Protein AF-G4ZQK9-F1 (afdb_monomer_lite)

Sequence (316 aa):
MPSWARSEHLVLIAACENALYAHPHESLVHPSPAMKTAIHDNFVKLAHSTRRTQLATASKWKRLVAQFRSNVKLDREVSAALGRVLRGCEPRWTRRELDLLTRAIEDLGFPALQSPKCASKLHPSFVRLGGSARSCDAVEAATRAVLTARQFVANGYGSWTTWFELTEACRREASRRCAEPEVLLSLSQTAFRTLDKVRARKLGVLAEAASTQASEDEEADADACSTLATDNTEDESEEGEEDTSDDDEPVLVKVSKVLCEQVNTQANTSSGAKVAEDHLKLLVKAGADAEERMRLVVTQSEERERLFARFLQDKG

Foldseek 3Di:
DDDDDPVLLLQLLVQLVQLCVVVVQAALQDGDPSSLVSSVVSSCVSVVDPPDDSVNSNVVSNVLVVCLVVVPDDDPVSNVSNVVSNVSRPPQQAQVLLLLLLVLCLVCFDVLLPDPCNLVSSVVSSVVSVHDPDDSVVSNVLVVLLVQLVVLCCVPQVAVVSLVPDDPVVLQVSLVPGPRSSSNNSHDPNSRVSNVVSVVVVVVVVVVVVVVVVVVVVPPDDPDDDDDDDDDDDDDDDDDDDDDPDPDDPPVVVVVVVVVVVLVVQCPDPVSVVVSVVVVVVVVVVVVVVVVVVVVVVVVVVVVVVVVVVVVVVVD

Organism: Phytophthora sojae (strain P6497) (NCBI:txid1094619)

pLDDT: mean 78.58, std 15.07, range [38.75, 97.12]

Structure (mmCIF, N/CA/C/O backbone):
data_AF-G4ZQK9-F1
#
_entry.id   AF-G4ZQK9-F1
#
loop_
_atom_site.group_PDB
_atom_site.id
_atom_site.type_symbol
_atom_site.label_atom_id
_atom_site.label_alt_id
_atom_site.label_comp_id
_atom_site.label_asym_id
_atom_site.label_entity_id
_atom_site.label_seq_id
_atom_site.pdbx_PDB_ins_code
_atom_site.Cartn_x
_atom_site.Cartn_y
_atom_site.Cartn_z
_atom_site.occupancy
_atom_site.B_iso_or_equiv
_atom_site.auth_seq_id
_atom_site.auth_comp_id
_atom_site.auth_asym_id
_atom_site.auth_atom_id
_atom_site.pdbx_PDB_model_num
ATOM 1 N N . MET A 1 1 ? 32.266 -5.323 -12.805 1.00 47.81 1 MET A N 1
ATOM 2 C CA . MET A 1 1 ? 31.087 -5.198 -13.696 1.00 47.81 1 MET A CA 1
ATOM 3 C C . MET A 1 1 ? 30.832 -3.725 -13.954 1.00 47.81 1 MET A C 1
ATOM 5 O O . MET A 1 1 ? 30.854 -2.985 -12.977 1.00 47.81 1 MET A O 1
ATOM 9 N N . PRO A 1 2 ? 30.627 -3.297 -15.210 1.00 57.53 2 PRO A N 1
ATOM 10 C CA . PRO A 1 2 ? 30.442 -1.884 -15.529 1.00 57.53 2 PRO A CA 1
ATOM 11 C C . PRO A 1 2 ? 29.243 -1.315 -14.762 1.00 57.53 2 PRO A C 1
ATOM 13 O O . PRO A 1 2 ? 28.166 -1.923 -14.723 1.00 57.53 2 PRO A O 1
ATOM 16 N N . SER A 1 3 ? 29.457 -0.177 -14.103 1.00 79.00 3 SER A N 1
ATOM 17 C CA . SER A 1 3 ? 28.402 0.595 -13.457 1.00 79.00 3 SER A CA 1
ATOM 18 C C . SER A 1 3 ? 27.438 1.081 -14.536 1.00 79.00 3 SER A C 1
ATOM 20 O O . SER A 1 3 ? 27.839 1.697 -15.516 1.00 79.00 3 SER A O 1
ATOM 22 N N . TRP A 1 4 ? 26.157 0.749 -14.391 1.00 86.69 4 TRP A N 1
ATOM 23 C CA . TRP A 1 4 ? 25.128 1.283 -15.282 1.00 86.69 4 TRP A CA 1
ATOM 24 C C . TRP A 1 4 ? 25.000 2.785 -15.059 1.00 86.69 4 TRP A C 1
ATOM 26 O O . TRP A 1 4 ? 24.912 3.206 -13.899 1.00 86.69 4 TRP A O 1
ATOM 36 N N . ALA A 1 5 ? 24.926 3.555 -16.138 1.00 92.44 5 ALA A N 1
ATOM 37 C CA . ALA A 1 5 ? 24.741 4.998 -16.066 1.00 92.44 5 ALA A CA 1
ATOM 38 C C . ALA A 1 5 ? 23.367 5.358 -15.473 1.00 92.44 5 ALA A C 1
ATOM 40 O O . ALA A 1 5 ? 22.420 4.568 -15.519 1.00 92.44 5 ALA A O 1
ATOM 41 N N . ARG A 1 6 ? 23.244 6.582 -14.944 1.00 93.00 6 ARG A N 1
ATOM 42 C CA . ARG A 1 6 ? 21.976 7.135 -14.436 1.00 93.00 6 ARG A CA 1
ATOM 43 C C . ARG A 1 6 ? 20.862 7.055 -15.485 1.00 93.00 6 ARG A C 1
ATOM 45 O O . ARG A 1 6 ? 19.758 6.620 -15.173 1.00 93.00 6 ARG A O 1
ATOM 52 N N . SER A 1 7 ? 21.175 7.410 -16.731 1.00 94.25 7 SER A N 1
ATOM 53 C CA . SER A 1 7 ? 20.249 7.330 -17.866 1.00 94.25 7 SER A CA 1
ATOM 54 C C . SER A 1 7 ? 19.743 5.907 -18.101 1.00 94.25 7 SER A C 1
ATOM 56 O O . SER A 1 7 ? 18.546 5.713 -18.274 1.00 94.25 7 SER A O 1
ATOM 58 N N . GLU A 1 8 ? 20.610 4.894 -18.017 1.00 94.25 8 GLU A N 1
ATOM 59 C CA . GLU A 1 8 ? 20.189 3.496 -18.163 1.00 94.25 8 GLU A CA 1
ATOM 60 C C . GLU A 1 8 ? 19.255 3.049 -17.024 1.00 94.25 8 GLU A C 1
ATOM 62 O O . GLU A 1 8 ? 18.373 2.223 -17.251 1.00 94.25 8 GLU A O 1
ATOM 67 N N . HIS A 1 9 ? 19.412 3.578 -15.799 1.00 94.50 9 HIS A N 1
ATOM 68 C CA . HIS A 1 9 ? 18.482 3.272 -14.699 1.00 94.50 9 HIS A CA 1
ATOM 69 C C . HIS A 1 9 ? 17.109 3.879 -14.973 1.00 94.50 9 HIS A C 1
ATOM 71 O O . HIS A 1 9 ? 16.111 3.183 -14.823 1.00 94.50 9 HIS A O 1
ATOM 77 N N . LEU A 1 10 ? 17.056 5.141 -15.405 1.00 95.62 10 LEU A N 1
ATOM 78 C CA . LEU A 1 10 ? 15.798 5.817 -15.734 1.00 95.62 10 LEU A CA 1
ATOM 79 C C . LEU A 1 10 ? 15.078 5.137 -16.906 1.00 95.62 10 LEU A C 1
ATOM 81 O O . LEU A 1 10 ? 13.872 4.922 -16.832 1.00 95.62 10 LEU A O 1
ATOM 85 N N . VAL A 1 11 ? 15.812 4.715 -17.939 1.00 96.69 11 VAL A N 1
ATOM 86 C CA . VAL A 1 11 ? 15.245 3.958 -19.067 1.00 96.69 11 VAL A CA 1
ATOM 87 C C . VAL A 1 11 ? 14.694 2.603 -18.616 1.00 96.69 11 VAL A C 1
ATOM 89 O O . VAL A 1 11 ? 13.622 2.201 -19.060 1.00 96.69 11 VAL A O 1
ATOM 92 N N . LEU A 1 12 ? 15.381 1.904 -17.707 1.00 96.38 12 LEU A N 1
ATOM 93 C CA . LEU A 1 12 ? 14.869 0.656 -17.135 1.00 96.38 12 LEU A CA 1
ATOM 94 C C . LEU A 1 12 ? 13.597 0.876 -16.308 1.00 96.38 12 LEU A C 1
ATOM 96 O O . LEU A 1 12 ? 12.673 0.076 -16.399 1.00 96.38 12 LEU A O 1
ATOM 100 N N . ILE A 1 13 ? 13.526 1.962 -15.539 1.00 95.62 13 ILE A N 1
ATOM 101 C CA . ILE A 1 13 ? 12.327 2.324 -14.775 1.00 95.62 13 ILE A CA 1
ATOM 102 C C . ILE A 1 13 ? 11.154 2.617 -15.726 1.00 95.62 13 ILE A C 1
ATOM 104 O O . ILE A 1 13 ? 10.076 2.063 -15.530 1.00 95.62 13 ILE A O 1
ATOM 108 N N . ALA A 1 14 ? 11.374 3.383 -16.799 1.00 95.62 14 ALA A N 1
ATOM 109 C CA . ALA A 1 14 ? 10.354 3.648 -17.818 1.00 95.62 14 ALA A CA 1
ATOM 110 C C . ALA A 1 14 ? 9.909 2.370 -18.558 1.00 95.62 14 ALA A C 1
ATOM 112 O O . ALA A 1 14 ? 8.730 2.179 -18.851 1.00 95.62 14 ALA A O 1
ATOM 113 N N . ALA A 1 15 ? 10.837 1.446 -18.825 1.00 96.19 15 ALA A N 1
ATOM 114 C CA . ALA A 1 15 ? 10.504 0.149 -19.410 1.00 96.19 15 ALA A CA 1
ATOM 115 C C . ALA A 1 15 ? 9.597 -0.685 -18.492 1.00 96.19 15 ALA A C 1
ATOM 117 O O . ALA A 1 15 ? 8.673 -1.344 -18.970 1.00 96.19 15 ALA A O 1
ATOM 118 N N . CYS A 1 16 ? 9.834 -0.629 -17.179 1.00 94.62 16 CYS A N 1
ATOM 119 C CA . CYS A 1 16 ? 8.964 -1.240 -16.183 1.00 94.62 16 CYS A CA 1
ATOM 120 C C . CYS A 1 16 ? 7.567 -0.597 -16.149 1.00 94.62 16 CYS A C 1
ATOM 122 O O . CYS A 1 16 ? 6.584 -1.330 -16.086 1.00 94.62 16 CYS A O 1
ATOM 124 N N . GLU A 1 17 ? 7.462 0.735 -16.234 1.00 93.25 17 GLU A N 1
ATOM 125 C CA . GLU A 1 17 ? 6.170 1.446 -16.326 1.00 93.25 17 GLU A CA 1
ATOM 126 C C . GLU A 1 17 ? 5.359 0.990 -17.546 1.00 93.25 17 GLU A C 1
ATOM 128 O O . GLU A 1 17 ? 4.193 0.618 -17.416 1.00 93.25 17 GLU A O 1
ATOM 133 N N . ASN A 1 18 ? 5.990 0.933 -18.721 1.00 94.38 18 ASN A N 1
ATOM 134 C CA . ASN A 1 18 ? 5.331 0.481 -19.948 1.00 94.38 18 ASN A CA 1
ATOM 135 C C . ASN A 1 18 ? 4.887 -0.986 -19.863 1.00 94.38 18 ASN A C 1
ATOM 137 O O . ASN A 1 18 ? 3.808 -1.339 -20.340 1.00 94.38 18 ASN A O 1
ATOM 141 N N . ALA A 1 19 ? 5.699 -1.846 -19.242 1.00 94.06 19 ALA A N 1
ATOM 142 C CA . ALA A 1 19 ? 5.352 -3.249 -19.054 1.00 94.06 19 ALA A CA 1
ATOM 143 C C . ALA A 1 19 ? 4.145 -3.421 -18.114 1.00 94.06 19 ALA A C 1
ATOM 145 O O . ALA A 1 19 ? 3.270 -4.231 -18.398 1.00 94.06 19 ALA A O 1
ATOM 146 N N . LEU A 1 20 ? 4.042 -2.624 -17.044 1.00 89.00 20 LEU A N 1
ATOM 147 C CA . LEU A 1 20 ? 2.870 -2.628 -16.156 1.00 89.00 20 LEU A CA 1
ATOM 148 C C . LEU A 1 20 ? 1.604 -2.163 -16.849 1.00 89.00 20 LEU A C 1
ATOM 150 O O . LEU A 1 20 ? 0.537 -2.693 -16.568 1.00 89.00 20 LEU A O 1
ATOM 154 N N . TYR A 1 21 ? 1.707 -1.187 -17.749 1.00 88.12 21 TYR A N 1
ATOM 155 C CA . TYR A 1 21 ? 0.547 -0.738 -18.508 1.00 88.12 21 TYR A CA 1
ATOM 156 C C . TYR A 1 21 ? -0.049 -1.882 -19.345 1.00 88.12 21 TYR A C 1
ATOM 158 O O . TYR A 1 21 ? -1.265 -2.030 -19.417 1.00 88.12 21 TYR A O 1
ATOM 166 N N . ALA A 1 22 ? 0.807 -2.734 -19.919 1.00 88.38 22 ALA A N 1
ATOM 167 C CA . ALA A 1 22 ? 0.384 -3.937 -20.637 1.00 88.38 22 ALA A CA 1
ATOM 168 C C . ALA A 1 22 ? -0.033 -5.096 -19.706 1.00 88.38 22 ALA A C 1
ATOM 170 O O . ALA A 1 22 ? -0.859 -5.925 -20.085 1.00 88.38 22 ALA A O 1
ATOM 171 N N . HIS A 1 23 ? 0.521 -5.154 -18.491 1.00 84.62 23 HIS A N 1
ATOM 172 C CA . HIS A 1 23 ? 0.318 -6.232 -17.521 1.00 84.62 23 HIS A CA 1
ATOM 173 C C . HIS A 1 23 ? -0.039 -5.683 -16.123 1.00 84.62 23 HIS A C 1
ATOM 175 O O . HIS A 1 23 ? 0.735 -5.841 -15.174 1.00 84.62 23 HIS A O 1
ATOM 181 N N . PRO A 1 24 ? -1.220 -5.060 -15.948 1.00 80.94 24 PRO A N 1
ATOM 182 C CA . PRO A 1 24 ? -1.549 -4.280 -14.746 1.00 80.94 24 PRO A CA 1
ATOM 183 C C . PRO A 1 24 ? -1.690 -5.107 -13.461 1.00 80.94 24 PRO A C 1
ATOM 185 O O . PRO A 1 24 ? -1.695 -4.554 -12.364 1.00 80.94 24 PRO A O 1
ATOM 188 N N . HIS A 1 25 ? -1.819 -6.430 -13.573 1.00 77.56 25 HIS A N 1
ATOM 189 C CA . HIS A 1 25 ? -1.964 -7.339 -12.431 1.00 77.56 25 HIS A CA 1
ATOM 190 C C . HIS A 1 25 ? -0.654 -8.024 -12.027 1.00 77.56 25 HIS A C 1
ATOM 192 O O . HIS A 1 25 ? -0.638 -8.813 -11.082 1.00 77.56 25 HIS A O 1
ATOM 198 N N . GLU A 1 26 ? 0.441 -7.759 -12.739 1.00 82.25 26 GLU A N 1
ATOM 199 C CA . GLU A 1 26 ? 1.724 -8.398 -12.481 1.00 82.25 26 GLU A CA 1
ATOM 200 C C . GLU A 1 26 ? 2.579 -7.642 -11.460 1.00 82.25 26 GLU A C 1
ATOM 202 O O . GLU A 1 26 ? 2.576 -6.417 -11.371 1.00 82.25 26 GLU A O 1
ATOM 207 N N . SER A 1 27 ? 3.365 -8.394 -10.685 1.00 80.69 27 SER A N 1
ATOM 208 C CA . SER A 1 27 ? 4.286 -7.830 -9.698 1.00 80.69 27 SER A CA 1
ATOM 209 C C . SER A 1 27 ? 5.649 -7.555 -10.322 1.00 80.69 27 SER A C 1
ATOM 211 O O . SER A 1 27 ? 6.301 -8.470 -10.817 1.00 80.69 27 SER A O 1
ATOM 213 N N . LEU A 1 28 ? 6.174 -6.335 -10.187 1.00 84.31 28 LEU A N 1
ATOM 214 C CA . LEU A 1 28 ? 7.579 -6.074 -10.529 1.00 84.31 28 LEU A CA 1
ATOM 215 C C . LEU A 1 28 ? 8.585 -6.671 -9.541 1.00 84.31 28 LEU A C 1
ATOM 217 O O . LEU A 1 28 ? 9.768 -6.786 -9.864 1.00 84.31 28 LEU A O 1
ATOM 221 N N . VAL A 1 29 ? 8.157 -7.024 -8.329 1.00 81.44 29 VAL A N 1
ATOM 222 C CA . VAL A 1 29 ? 9.041 -7.631 -7.322 1.00 81.44 29 VAL A CA 1
ATOM 223 C C . VAL A 1 29 ? 9.307 -9.091 -7.688 1.00 81.44 29 VAL A C 1
ATOM 225 O O . VAL A 1 29 ? 10.446 -9.562 -7.629 1.00 81.44 29 VAL A O 1
ATOM 228 N N . HIS A 1 30 ? 8.262 -9.779 -8.150 1.00 80.44 30 HIS A N 1
ATOM 229 C CA . HIS A 1 30 ? 8.303 -11.171 -8.586 1.00 80.44 30 HIS A CA 1
ATOM 230 C C . HIS A 1 30 ? 7.703 -11.315 -9.996 1.00 80.44 30 HIS A C 1
ATOM 232 O O . HIS A 1 30 ? 6.652 -11.935 -10.145 1.00 80.44 30 HIS A O 1
ATOM 238 N N . PRO A 1 31 ? 8.351 -10.750 -11.035 1.00 84.81 31 PRO A N 1
ATOM 239 C CA . PRO A 1 31 ? 7.763 -10.701 -12.368 1.00 84.81 31 PRO A CA 1
ATOM 240 C C . PRO A 1 31 ? 7.680 -12.098 -12.979 1.00 84.81 31 PRO A C 1
ATOM 242 O O . PRO A 1 31 ? 8.639 -12.886 -12.881 1.00 84.81 31 PRO A O 1
ATOM 245 N N . SER A 1 32 ? 6.554 -12.390 -13.636 1.00 87.50 32 SER A N 1
ATOM 246 C CA . SER A 1 32 ? 6.390 -13.618 -14.408 1.00 87.50 32 SER A CA 1
ATOM 247 C C . SER A 1 32 ? 7.403 -13.666 -15.564 1.00 87.50 32 SER A C 1
ATOM 249 O O . SER A 1 32 ? 8.054 -12.662 -15.885 1.00 87.50 32 SER A O 1
ATOM 251 N N . PRO A 1 33 ? 7.584 -14.825 -16.220 1.00 91.88 33 PRO A N 1
ATOM 252 C CA . PRO A 1 33 ? 8.349 -14.888 -17.461 1.00 91.88 33 PRO A CA 1
ATOM 253 C C . PRO A 1 33 ? 7.854 -13.891 -18.522 1.00 91.88 33 PRO A C 1
ATOM 255 O O . PRO A 1 33 ? 8.684 -13.236 -19.147 1.00 91.88 33 PRO A O 1
ATOM 258 N N . ALA A 1 34 ? 6.535 -13.711 -18.667 1.00 91.75 34 ALA A N 1
ATOM 259 C CA . ALA A 1 34 ? 5.952 -12.778 -19.632 1.00 91.75 34 ALA A CA 1
ATOM 260 C C . ALA A 1 34 ? 6.320 -11.324 -19.302 1.00 91.75 34 ALA A C 1
ATOM 262 O O . ALA A 1 34 ? 6.829 -10.606 -20.161 1.00 91.75 34 ALA A O 1
ATOM 263 N N . MET A 1 35 ? 6.191 -10.922 -18.036 1.00 92.81 35 MET A N 1
ATOM 264 C CA . MET A 1 35 ? 6.562 -9.577 -17.593 1.00 92.81 35 MET A CA 1
ATOM 265 C C . MET A 1 35 ? 8.061 -9.309 -17.712 1.00 92.81 35 MET A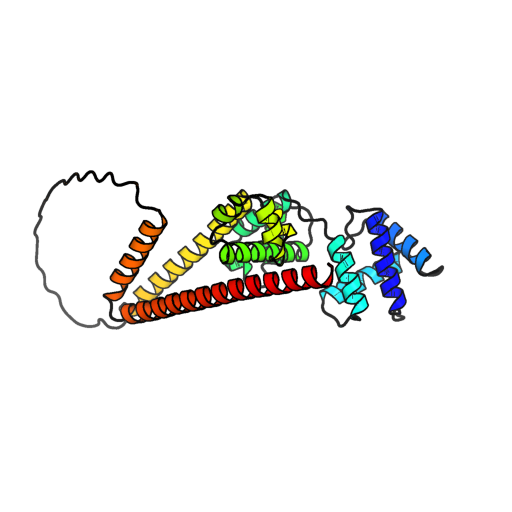 C 1
ATOM 267 O O . MET A 1 35 ? 8.468 -8.224 -18.119 1.00 92.81 35 MET A O 1
ATOM 271 N N . LYS A 1 36 ? 8.919 -10.297 -17.423 1.00 94.38 36 LYS A N 1
ATOM 272 C CA . LYS A 1 36 ? 10.369 -10.165 -17.656 1.00 94.38 36 LYS A CA 1
ATOM 273 C C . LYS A 1 36 ? 10.683 -9.918 -19.129 1.00 94.38 36 LYS A C 1
ATOM 275 O O . LYS A 1 36 ? 11.605 -9.159 -19.420 1.00 94.38 36 LYS A O 1
ATOM 280 N N . THR A 1 37 ? 9.974 -10.581 -20.041 1.00 96.06 37 THR A N 1
ATOM 281 C CA . THR A 1 37 ? 10.116 -10.371 -21.489 1.00 96.06 37 THR A CA 1
ATOM 282 C C . THR A 1 37 ? 9.637 -8.975 -21.867 1.00 96.06 37 THR A C 1
ATOM 284 O O . THR A 1 37 ? 10.415 -8.213 -22.426 1.00 96.06 37 THR A O 1
ATOM 287 N N . ALA A 1 38 ? 8.447 -8.568 -21.418 1.00 96.12 38 ALA A N 1
ATOM 288 C CA . ALA A 1 38 ? 7.907 -7.235 -21.680 1.00 96.12 38 ALA A CA 1
ATOM 289 C C . ALA A 1 38 ? 8.817 -6.100 -21.168 1.00 96.12 38 ALA A C 1
ATOM 291 O O . ALA A 1 38 ? 9.056 -5.126 -21.882 1.00 96.12 38 ALA A O 1
ATOM 292 N N . ILE A 1 39 ? 9.371 -6.218 -19.954 1.00 95.75 39 ILE A N 1
ATOM 293 C CA . ILE A 1 39 ? 10.343 -5.249 -19.415 1.00 95.75 39 ILE A CA 1
ATOM 294 C C . ILE A 1 39 ? 11.590 -5.203 -20.300 1.00 95.75 39 ILE A C 1
ATOM 296 O O . ILE A 1 39 ? 12.100 -4.124 -20.602 1.00 95.75 39 ILE A O 1
ATOM 300 N N . HIS A 1 40 ? 12.102 -6.366 -20.710 1.00 97.12 40 HIS A N 1
ATOM 301 C CA . HIS A 1 40 ? 13.300 -6.438 -21.535 1.00 97.12 40 HIS A CA 1
ATOM 302 C C . HIS A 1 40 ? 13.097 -5.809 -22.914 1.00 97.12 40 HIS A C 1
ATOM 304 O O . HIS A 1 40 ? 13.941 -5.008 -23.321 1.00 97.12 40 HIS A O 1
ATOM 310 N N . ASP A 1 41 ? 11.998 -6.131 -23.590 1.00 96.62 41 ASP A N 1
ATOM 311 C CA . ASP A 1 41 ? 11.689 -5.631 -24.929 1.00 96.62 41 ASP A CA 1
ATOM 312 C C . ASP A 1 41 ? 11.499 -4.112 -24.910 1.00 96.62 41 ASP A C 1
ATOM 314 O O . ASP A 1 41 ? 12.091 -3.392 -25.718 1.00 96.62 41 ASP A O 1
ATOM 318 N N . ASN A 1 42 ? 10.761 -3.599 -23.917 1.00 96.81 42 ASN A N 1
ATOM 319 C CA . ASN A 1 42 ? 10.618 -2.159 -23.708 1.00 96.81 42 ASN A CA 1
ATOM 320 C C . ASN A 1 42 ? 11.966 -1.489 -23.413 1.00 96.81 42 ASN A C 1
ATOM 322 O O . ASN A 1 42 ? 12.250 -0.419 -23.949 1.00 96.81 42 ASN A O 1
ATOM 326 N N . PHE A 1 43 ? 12.825 -2.116 -22.605 1.00 96.81 43 PHE A N 1
ATOM 327 C CA . PHE A 1 43 ? 14.149 -1.578 -22.307 1.00 96.81 43 PHE A CA 1
ATOM 328 C C . PHE A 1 43 ? 15.039 -1.525 -23.552 1.00 96.81 43 PHE A C 1
ATOM 330 O O . PHE A 1 43 ? 15.656 -0.496 -23.805 1.00 96.81 43 PHE A O 1
ATOM 337 N N . VAL A 1 44 ? 15.089 -2.596 -24.351 1.00 96.12 44 VAL A N 1
ATOM 338 C CA . VAL A 1 44 ? 15.848 -2.646 -25.614 1.00 96.12 44 VAL A CA 1
ATOM 339 C C . VAL A 1 44 ? 15.378 -1.557 -26.568 1.00 96.12 44 VAL A C 1
ATOM 341 O O . VAL A 1 44 ? 16.211 -0.836 -27.121 1.00 96.12 44 VAL A O 1
ATOM 344 N N . LYS A 1 45 ? 14.055 -1.398 -26.698 1.00 95.94 45 LYS A N 1
ATOM 345 C CA . LYS A 1 45 ? 13.426 -0.379 -27.538 1.00 95.94 45 LYS A CA 1
ATOM 346 C C . LYS A 1 45 ? 13.796 1.038 -27.096 1.00 95.94 45 LYS A C 1
ATOM 348 O O . LYS A 1 45 ? 14.216 1.835 -27.924 1.00 95.94 45 LYS A O 1
ATOM 353 N N . LEU A 1 46 ? 13.676 1.353 -25.806 1.00 95.06 46 LEU A N 1
ATOM 354 C CA . LEU A 1 46 ? 13.957 2.695 -25.281 1.00 95.06 46 LEU A CA 1
ATOM 355 C C . LEU A 1 46 ? 15.460 3.013 -25.243 1.00 95.06 46 LEU A C 1
ATOM 357 O O . LEU A 1 46 ? 15.877 4.121 -25.577 1.00 95.06 46 LEU A O 1
ATOM 361 N N . ALA A 1 47 ? 16.290 2.043 -24.856 1.00 93.50 47 ALA A N 1
ATOM 362 C CA . ALA A 1 47 ? 17.739 2.208 -24.750 1.00 93.50 47 ALA A CA 1
ATOM 363 C C . ALA A 1 47 ? 18.461 2.093 -26.102 1.00 93.50 47 ALA A C 1
ATOM 365 O O . ALA A 1 47 ? 19.678 2.269 -26.141 1.00 93.50 47 ALA A O 1
ATOM 366 N N . HIS A 1 48 ? 17.745 1.742 -27.179 1.00 93.69 48 HIS A N 1
ATOM 367 C CA . HIS A 1 48 ? 18.315 1.397 -28.486 1.00 93.69 48 HIS A CA 1
ATOM 368 C C . HIS A 1 48 ? 19.456 0.368 -28.364 1.00 93.69 48 HIS A C 1
ATOM 370 O O . HIS A 1 48 ? 20.487 0.452 -29.033 1.00 93.69 48 HIS A O 1
ATOM 376 N N . SER A 1 49 ? 19.305 -0.592 -27.445 1.00 88.44 49 SER A N 1
ATOM 377 C CA . SER A 1 49 ? 20.386 -1.496 -27.050 1.00 88.44 49 SER A CA 1
ATOM 378 C C . SER A 1 49 ? 20.246 -2.862 -27.704 1.00 88.44 49 SER A C 1
ATOM 380 O O . SER A 1 49 ? 19.329 -3.607 -27.392 1.00 88.44 49 SER A O 1
ATOM 382 N N . THR A 1 50 ? 21.208 -3.247 -28.539 1.00 85.12 50 THR A N 1
ATOM 383 C CA . THR A 1 50 ? 21.229 -4.569 -29.195 1.00 85.12 50 THR A CA 1
ATOM 384 C C . THR A 1 50 ? 22.021 -5.629 -28.425 1.00 85.12 50 THR A C 1
ATOM 386 O O . THR A 1 50 ? 22.021 -6.798 -28.796 1.00 85.12 50 THR A O 1
ATOM 389 N N . ARG A 1 51 ? 22.727 -5.238 -27.354 1.00 87.44 51 ARG A N 1
ATOM 390 C CA . ARG A 1 51 ? 23.684 -6.107 -26.638 1.00 87.44 51 ARG A CA 1
ATOM 391 C C . ARG A 1 51 ? 23.181 -6.633 -25.297 1.00 87.44 51 ARG A C 1
ATOM 393 O O . ARG A 1 51 ? 23.802 -7.515 -24.709 1.00 87.44 51 ARG A O 1
ATOM 400 N N . ARG A 1 52 ? 22.129 -6.035 -24.741 1.00 88.69 52 ARG A N 1
ATOM 401 C CA . ARG A 1 52 ? 21.659 -6.356 -23.388 1.00 88.69 52 ARG A CA 1
ATOM 402 C C . ARG A 1 52 ? 20.765 -7.587 -23.443 1.00 88.69 52 ARG A C 1
ATOM 404 O O . ARG A 1 52 ? 19.887 -7.668 -24.285 1.00 88.69 52 ARG A O 1
ATOM 411 N N . THR A 1 53 ? 20.997 -8.530 -22.535 1.00 93.75 53 THR A N 1
ATOM 412 C CA . THR A 1 53 ? 20.204 -9.759 -22.427 1.00 93.75 53 THR A CA 1
ATOM 413 C C . THR A 1 53 ? 19.108 -9.610 -21.377 1.00 93.75 53 THR A C 1
ATOM 415 O O . THR A 1 53 ? 19.259 -8.856 -20.411 1.00 93.75 53 THR A O 1
ATOM 418 N N . GLN A 1 54 ? 18.043 -10.403 -21.502 1.00 94.06 54 GLN A N 1
ATOM 419 C CA . GLN A 1 54 ? 16.951 -10.457 -20.526 1.00 94.06 54 GLN A CA 1
ATOM 420 C C . GLN A 1 54 ? 17.458 -10.702 -19.100 1.00 94.06 54 GLN A C 1
ATOM 422 O O . GLN A 1 54 ? 17.039 -10.032 -18.155 1.00 94.06 54 GLN A O 1
ATOM 427 N N . LEU A 1 55 ? 18.406 -11.632 -18.943 1.00 92.44 55 LEU A N 1
ATOM 428 C CA . LEU A 1 55 ? 18.992 -11.975 -17.649 1.00 92.44 55 LEU A CA 1
ATOM 429 C C . LEU A 1 55 ? 19.730 -10.784 -17.024 1.00 92.44 55 LEU A C 1
ATOM 431 O O . LEU A 1 55 ? 19.599 -10.544 -15.820 1.00 92.44 55 LEU A O 1
ATOM 435 N N . ALA A 1 56 ? 20.479 -10.021 -17.827 1.00 92.31 56 ALA A N 1
ATOM 436 C CA . ALA A 1 56 ? 21.181 -8.830 -17.360 1.00 92.31 56 ALA A CA 1
ATOM 437 C C . ALA A 1 56 ? 20.196 -7.734 -16.924 1.00 92.31 56 ALA A C 1
ATOM 439 O O . ALA A 1 56 ? 20.364 -7.159 -15.847 1.00 92.31 56 ALA A O 1
ATOM 440 N N . THR A 1 57 ? 19.144 -7.498 -17.713 1.00 94.31 57 THR A N 1
ATOM 441 C CA . THR A 1 57 ? 18.074 -6.537 -17.407 1.00 94.31 57 THR A CA 1
ATOM 442 C C . THR A 1 57 ? 17.347 -6.910 -16.112 1.00 94.31 57 THR A C 1
ATOM 444 O O . THR A 1 57 ? 17.249 -6.094 -15.195 1.00 94.31 57 THR A O 1
ATOM 447 N N . ALA A 1 58 ? 16.933 -8.172 -15.968 1.00 92.06 58 ALA A N 1
ATOM 448 C CA . ALA A 1 58 ? 16.264 -8.668 -14.767 1.00 92.06 58 ALA A CA 1
ATOM 449 C C . ALA A 1 58 ? 17.164 -8.596 -13.521 1.00 92.06 58 ALA A C 1
ATOM 451 O O . ALA A 1 58 ? 16.723 -8.185 -12.446 1.00 92.06 58 ALA A O 1
ATOM 452 N N . SER A 1 59 ? 18.443 -8.960 -13.655 1.00 92.94 59 SER A N 1
ATOM 453 C CA . SER A 1 59 ? 19.419 -8.871 -12.559 1.00 92.94 59 SER A CA 1
ATOM 454 C C . SER A 1 59 ? 19.648 -7.425 -12.127 1.00 92.94 59 SER A C 1
ATOM 456 O O . SER A 1 59 ? 19.775 -7.137 -10.935 1.00 92.94 59 SER A O 1
ATOM 458 N N . LYS A 1 60 ? 19.673 -6.497 -13.090 1.00 93.62 60 LYS A N 1
ATOM 459 C CA . LYS A 1 60 ? 19.819 -5.072 -12.815 1.00 93.62 60 LYS A CA 1
ATOM 460 C C . LYS A 1 60 ? 18.594 -4.501 -12.108 1.00 93.62 60 LYS A C 1
ATOM 462 O O . LYS A 1 60 ? 18.775 -3.786 -11.124 1.00 93.62 60 LYS A O 1
ATOM 467 N N . TRP A 1 61 ? 17.389 -4.846 -12.562 1.00 93.25 61 TRP A N 1
ATOM 468 C CA . TRP A 1 61 ? 16.141 -4.447 -11.911 1.00 93.25 61 TRP A CA 1
ATOM 469 C C . TRP A 1 61 ? 16.103 -4.907 -10.450 1.00 93.25 61 TRP A C 1
ATOM 471 O O . TRP A 1 61 ? 15.956 -4.083 -9.550 1.00 93.25 61 TRP A O 1
ATOM 481 N N . LYS A 1 62 ? 16.372 -6.196 -10.193 1.00 90.88 62 LYS A N 1
ATOM 482 C CA . LYS A 1 62 ? 16.454 -6.743 -8.826 1.00 90.88 62 LYS A CA 1
ATOM 483 C C . LYS A 1 62 ? 17.434 -5.965 -7.947 1.00 90.88 62 LYS A C 1
ATOM 485 O O . LYS A 1 62 ? 17.123 -5.661 -6.799 1.00 90.88 62 LYS A O 1
ATOM 490 N N . ARG A 1 63 ? 18.609 -5.614 -8.483 1.00 91.75 63 ARG A N 1
ATOM 491 C CA . ARG A 1 63 ? 19.621 -4.842 -7.746 1.00 91.75 63 ARG A CA 1
ATOM 492 C C . ARG A 1 63 ? 19.162 -3.414 -7.448 1.00 91.75 63 ARG A C 1
ATOM 494 O O . ARG A 1 63 ? 19.411 -2.942 -6.348 1.00 91.75 63 ARG A O 1
ATOM 501 N N . LEU A 1 64 ? 18.503 -2.745 -8.395 1.00 91.00 64 LEU A N 1
ATOM 502 C CA . LEU A 1 64 ? 17.932 -1.405 -8.204 1.00 91.00 64 LEU A CA 1
ATOM 503 C C . LEU A 1 64 ? 16.870 -1.400 -7.100 1.00 91.00 64 LEU A C 1
ATOM 505 O O . LEU A 1 64 ? 16.937 -0.572 -6.196 1.00 91.00 64 LEU A O 1
ATOM 509 N N . VAL A 1 65 ? 15.949 -2.368 -7.124 1.00 88.94 65 VAL A N 1
ATOM 510 C CA . VAL A 1 65 ? 14.922 -2.525 -6.082 1.00 88.94 65 VAL A CA 1
ATOM 511 C C . VAL A 1 65 ? 15.559 -2.809 -4.720 1.00 88.94 65 VAL A C 1
ATOM 513 O O . VAL A 1 65 ? 15.180 -2.190 -3.730 1.00 88.94 65 VAL A O 1
ATOM 516 N N . ALA A 1 66 ? 16.560 -3.693 -4.658 1.00 86.88 66 ALA A N 1
ATOM 517 C CA . ALA A 1 66 ? 17.280 -3.972 -3.417 1.00 86.88 66 ALA A CA 1
ATOM 518 C C . ALA A 1 66 ? 17.993 -2.721 -2.871 1.00 86.88 66 ALA A C 1
ATOM 520 O O . ALA A 1 66 ? 17.871 -2.416 -1.688 1.00 86.88 66 ALA A O 1
ATOM 521 N N . GLN A 1 67 ? 18.678 -1.959 -3.733 1.00 88.62 67 GLN A N 1
ATOM 522 C CA . GLN A 1 67 ? 19.336 -0.702 -3.355 1.00 88.62 67 GLN A CA 1
ATOM 523 C C . GLN A 1 67 ? 18.337 0.307 -2.784 1.00 88.62 67 GLN A C 1
ATOM 525 O O . GLN A 1 67 ? 18.581 0.853 -1.711 1.00 88.62 67 GLN A O 1
ATOM 530 N N . PHE A 1 68 ? 17.192 0.474 -3.444 1.00 86.44 68 PHE A N 1
ATOM 531 C CA . PHE A 1 68 ? 16.112 1.343 -2.984 1.00 86.44 68 PHE A CA 1
ATOM 532 C C . PHE A 1 68 ? 15.573 0.932 -1.614 1.00 86.44 68 PHE A C 1
ATOM 534 O O . PHE A 1 68 ? 15.478 1.768 -0.723 1.00 86.44 68 PHE A O 1
ATOM 541 N N . ARG A 1 69 ? 15.297 -0.361 -1.407 1.00 82.62 69 ARG A N 1
ATOM 542 C CA . ARG A 1 69 ? 14.791 -0.875 -0.122 1.00 82.62 69 ARG A CA 1
ATOM 543 C C . ARG A 1 69 ? 15.806 -0.774 1.011 1.00 82.62 69 ARG A C 1
ATOM 545 O O . ARG A 1 69 ? 15.433 -0.509 2.145 1.00 82.62 69 ARG A O 1
ATOM 552 N N . SER A 1 70 ? 17.085 -0.970 0.708 1.00 81.69 70 SER A N 1
ATOM 553 C CA . SER A 1 70 ? 18.170 -0.874 1.693 1.00 81.69 70 SER A CA 1
ATOM 554 C C . SER A 1 70 ? 18.548 0.564 2.075 1.00 81.69 70 SER A C 1
ATOM 556 O O . SER A 1 70 ? 19.501 0.749 2.827 1.00 81.69 70 SER A O 1
ATOM 558 N N . ASN A 1 71 ? 17.846 1.584 1.554 1.00 77.62 71 ASN A N 1
ATOM 559 C CA . ASN A 1 71 ? 18.196 3.003 1.709 1.00 77.62 71 ASN A CA 1
ATOM 560 C C . ASN A 1 71 ? 19.656 3.319 1.331 1.00 77.62 71 ASN A C 1
ATOM 562 O O . ASN A 1 71 ? 20.236 4.310 1.782 1.00 77.62 71 ASN A O 1
ATOM 566 N N . VAL A 1 72 ? 20.266 2.492 0.477 1.00 85.06 72 VAL A N 1
ATOM 567 C CA . VAL A 1 72 ? 21.567 2.804 -0.112 1.00 85.06 72 VAL A CA 1
ATOM 568 C C . VAL A 1 72 ? 21.376 4.032 -0.991 1.00 85.06 72 VAL A C 1
ATOM 570 O O . VAL A 1 72 ? 20.396 4.107 -1.732 1.00 85.06 72 VAL A O 1
ATOM 573 N N . LYS A 1 73 ? 22.303 4.996 -0.903 1.00 85.12 73 LYS A N 1
ATOM 574 C CA . LYS A 1 73 ? 22.244 6.267 -1.642 1.00 85.12 73 LYS A CA 1
ATOM 575 C C . LYS A 1 73 ? 22.082 6.015 -3.147 1.00 85.12 73 LYS A C 1
ATOM 577 O O . LYS A 1 73 ? 23.058 5.803 -3.864 1.00 85.12 73 LYS A O 1
ATOM 582 N N . LEU A 1 74 ? 20.836 6.040 -3.609 1.00 88.31 74 LEU A N 1
ATOM 583 C CA . LEU A 1 74 ? 20.462 6.173 -5.007 1.00 88.31 74 LEU A CA 1
ATOM 584 C C . LEU A 1 74 ? 20.378 7.657 -5.343 1.00 88.31 74 LEU A C 1
ATOM 586 O O . LEU A 1 74 ? 20.097 8.494 -4.484 1.00 88.31 74 LEU A O 1
ATOM 590 N N . ASP A 1 75 ? 20.595 7.971 -6.614 1.00 93.62 75 ASP A N 1
ATOM 591 C CA . ASP A 1 75 ? 20.297 9.298 -7.135 1.00 93.62 75 ASP A CA 1
ATOM 592 C C . ASP A 1 75 ? 18.841 9.686 -6.815 1.00 93.62 75 ASP A C 1
ATOM 594 O O . ASP A 1 75 ? 17.937 8.848 -6.896 1.00 93.62 75 ASP A O 1
ATOM 598 N N . ARG A 1 76 ? 18.607 10.950 -6.440 1.00 90.75 76 ARG A N 1
ATOM 599 C CA . ARG A 1 76 ? 17.295 11.420 -5.962 1.00 90.75 76 ARG A CA 1
ATOM 600 C C . ARG A 1 76 ? 16.194 11.206 -7.000 1.00 90.75 76 ARG A C 1
ATOM 602 O O . ARG A 1 76 ? 15.093 10.806 -6.631 1.00 90.75 76 ARG A O 1
ATOM 609 N N . GLU A 1 77 ? 16.480 11.441 -8.279 1.00 91.19 77 GLU A N 1
ATOM 610 C CA . GLU A 1 77 ? 15.500 11.247 -9.353 1.00 91.19 77 GLU A CA 1
ATOM 611 C C . GLU A 1 77 ? 15.241 9.765 -9.615 1.00 91.19 77 GLU A C 1
ATOM 613 O O . GLU A 1 77 ? 14.086 9.371 -9.754 1.00 91.19 77 GLU A O 1
ATOM 618 N N . VAL A 1 78 ? 16.290 8.934 -9.611 1.00 91.94 78 VAL A N 1
ATOM 619 C CA . VAL A 1 78 ? 16.152 7.473 -9.738 1.00 91.94 78 VAL A CA 1
ATOM 620 C C . VAL A 1 78 ? 15.314 6.916 -8.587 1.00 91.94 78 VAL A C 1
ATOM 622 O O . VAL A 1 78 ? 14.403 6.130 -8.823 1.00 91.94 78 VAL A O 1
ATOM 625 N N . SER A 1 79 ? 15.573 7.362 -7.356 1.00 88.75 79 SER A N 1
ATOM 626 C CA . SER A 1 79 ? 14.808 6.978 -6.167 1.00 88.75 79 SER A CA 1
ATOM 627 C C . SER A 1 79 ? 13.344 7.418 -6.269 1.00 88.75 79 SER A C 1
ATOM 629 O O . SER A 1 79 ? 12.435 6.610 -6.079 1.00 88.75 79 SER A O 1
ATOM 631 N N . ALA A 1 80 ? 13.088 8.671 -6.659 1.00 86.88 80 ALA A N 1
ATOM 632 C CA . ALA A 1 80 ? 11.731 9.183 -6.830 1.00 86.88 80 ALA A CA 1
ATOM 633 C C . ALA A 1 80 ? 10.958 8.441 -7.933 1.00 86.88 80 ALA A C 1
ATOM 635 O O . ALA A 1 80 ? 9.795 8.092 -7.734 1.00 86.88 80 ALA A O 1
ATOM 636 N N . ALA A 1 81 ? 11.594 8.181 -9.079 1.00 89.62 81 ALA A N 1
ATOM 637 C CA . ALA A 1 81 ? 10.989 7.452 -10.188 1.00 89.62 81 ALA A CA 1
ATOM 638 C C . ALA A 1 81 ? 10.690 6.002 -9.795 1.00 89.62 81 ALA A C 1
ATOM 640 O O . ALA A 1 81 ? 9.555 5.553 -9.920 1.00 89.62 81 ALA A O 1
ATOM 641 N N . LEU A 1 82 ? 11.663 5.308 -9.205 1.00 89.00 82 LEU A N 1
ATOM 642 C CA . LEU A 1 82 ? 11.491 3.940 -8.727 1.00 89.00 82 LEU A CA 1
ATOM 643 C C . LEU A 1 82 ? 10.383 3.840 -7.669 1.00 89.00 82 LEU A C 1
ATOM 645 O O . LEU A 1 82 ? 9.566 2.924 -7.720 1.00 89.00 82 LEU A O 1
ATOM 649 N N . GLY A 1 83 ? 10.292 4.820 -6.767 1.00 84.06 83 GLY A N 1
ATOM 650 C CA . GLY A 1 83 ? 9.217 4.912 -5.784 1.00 84.06 83 GLY A CA 1
ATOM 651 C C . GLY A 1 83 ? 7.832 5.166 -6.393 1.00 84.06 83 GLY A C 1
ATOM 652 O O . GLY A 1 83 ? 6.838 4.746 -5.806 1.00 84.06 83 GLY A O 1
ATOM 653 N N . ARG A 1 84 ? 7.717 5.836 -7.549 1.00 83.94 84 ARG A N 1
ATOM 654 C CA . ARG A 1 84 ? 6.434 5.943 -8.274 1.00 83.94 84 ARG A CA 1
ATOM 655 C C . ARG A 1 84 ? 6.038 4.606 -8.885 1.00 83.94 84 ARG A C 1
ATOM 657 O O . ARG A 1 84 ? 4.922 4.154 -8.655 1.00 83.94 84 ARG A O 1
ATOM 664 N N . VAL A 1 85 ? 6.967 3.963 -9.592 1.00 86.44 85 VAL A N 1
ATOM 665 C CA . VAL A 1 85 ? 6.720 2.675 -10.249 1.00 86.44 85 VAL A CA 1
ATOM 666 C C . VAL A 1 85 ? 6.327 1.628 -9.230 1.00 86.44 85 VAL A C 1
ATOM 668 O O . VAL A 1 85 ? 5.243 1.069 -9.329 1.00 86.44 85 VAL A O 1
ATOM 671 N N . LEU A 1 86 ? 7.153 1.411 -8.205 1.00 83.19 86 LEU A N 1
ATOM 672 C CA . LEU A 1 86 ? 6.897 0.382 -7.200 1.00 83.19 86 LEU A CA 1
ATOM 673 C C . LEU A 1 86 ? 5.569 0.598 -6.462 1.00 83.19 86 LEU A C 1
ATOM 675 O O . LEU A 1 86 ? 4.886 -0.385 -6.193 1.00 83.19 86 LEU A O 1
ATOM 679 N N . ARG A 1 87 ? 5.150 1.850 -6.227 1.00 75.00 87 ARG A N 1
ATOM 680 C CA . ARG A 1 87 ? 3.816 2.150 -5.676 1.00 75.00 87 ARG A CA 1
ATOM 681 C C . ARG A 1 87 ? 2.674 1.753 -6.611 1.00 75.00 87 ARG A C 1
ATOM 683 O O . ARG A 1 87 ? 1.648 1.297 -6.130 1.00 75.00 87 ARG A O 1
ATOM 690 N N . GLY A 1 88 ? 2.851 1.886 -7.925 1.00 67.94 88 GLY A N 1
ATOM 691 C CA . GLY A 1 88 ? 1.887 1.390 -8.912 1.00 67.94 88 GLY A CA 1
ATOM 692 C C . GLY A 1 88 ? 1.914 -0.133 -9.107 1.00 67.94 88 GLY A C 1
ATOM 693 O O . GLY A 1 88 ? 0.956 -0.691 -9.627 1.00 67.94 88 GLY A O 1
ATOM 694 N N . CYS A 1 89 ? 2.999 -0.805 -8.701 1.00 62.84 89 CYS A N 1
ATOM 695 C CA . CYS A 1 89 ? 3.223 -2.243 -8.917 1.00 62.84 89 CYS A CA 1
ATOM 696 C C . CYS A 1 89 ? 2.781 -3.140 -7.783 1.00 62.84 89 CYS A C 1
ATOM 698 O O . CYS A 1 89 ? 2.703 -4.354 -7.970 1.00 62.84 89 CYS A O 1
ATOM 700 N N . GLU A 1 90 ? 2.656 -2.603 -6.575 1.00 64.69 90 GLU A N 1
ATOM 701 C CA . GLU A 1 90 ? 2.112 -3.385 -5.484 1.00 64.69 90 GLU A CA 1
ATOM 702 C C . GLU A 1 90 ? 0.610 -3.479 -5.744 1.00 64.69 90 GLU A C 1
ATOM 704 O O . GLU A 1 90 ? -0.058 -2.443 -5.736 1.00 64.69 90 GLU A O 1
ATOM 709 N N . PRO A 1 91 ? 0.064 -4.681 -6.040 1.00 62.25 91 PRO A N 1
ATOM 710 C CA . PRO A 1 91 ? -1.357 -4.797 -6.309 1.00 62.25 91 PRO A CA 1
ATOM 711 C C . PRO A 1 91 ? -2.092 -4.168 -5.135 1.00 62.25 91 PRO A C 1
ATOM 713 O O . PRO A 1 91 ? -1.795 -4.522 -3.987 1.00 62.25 91 PRO A O 1
ATOM 716 N N . ARG A 1 92 ? -2.996 -3.220 -5.408 1.00 76.56 92 ARG A N 1
ATOM 717 C CA . ARG A 1 92 ? -3.780 -2.563 -4.359 1.00 76.56 92 ARG A CA 1
ATOM 718 C C . ARG A 1 92 ? -4.313 -3.625 -3.412 1.00 76.56 92 ARG A C 1
ATOM 720 O O . ARG A 1 92 ? -4.805 -4.664 -3.859 1.00 76.56 92 ARG A O 1
ATOM 727 N N . TRP A 1 93 ? -4.149 -3.391 -2.117 1.00 85.12 93 TRP A N 1
ATOM 728 C CA . TRP A 1 93 ? -4.671 -4.302 -1.116 1.00 85.12 93 TRP A CA 1
ATOM 729 C C . TRP A 1 93 ? -6.177 -4.376 -1.289 1.00 85.12 93 TRP A C 1
ATOM 731 O O . TRP A 1 93 ? -6.888 -3.381 -1.146 1.00 85.12 93 TRP A O 1
ATOM 741 N N . THR A 1 94 ? -6.662 -5.554 -1.656 1.00 86.69 94 THR A N 1
ATOM 742 C CA . THR A 1 94 ? -8.099 -5.758 -1.764 1.00 86.69 94 THR A CA 1
ATOM 743 C C . THR A 1 94 ? -8.713 -5.643 -0.374 1.00 86.69 94 THR A C 1
ATOM 745 O O . THR A 1 94 ? -8.078 -5.973 0.630 1.00 86.69 94 THR A O 1
ATOM 748 N N . ARG A 1 95 ? -9.982 -5.234 -0.302 1.00 88.75 95 ARG A N 1
ATOM 749 C CA . ARG A 1 95 ? -10.729 -5.203 0.964 1.00 88.75 95 ARG A CA 1
ATOM 750 C C . ARG A 1 95 ? -10.631 -6.533 1.717 1.00 88.75 95 ARG A C 1
ATOM 752 O O . ARG A 1 95 ? -10.373 -6.543 2.913 1.00 88.75 95 ARG A O 1
ATOM 759 N N . ARG A 1 96 ? -10.735 -7.655 0.995 1.00 90.19 96 ARG A N 1
ATOM 760 C CA . ARG A 1 96 ? -10.574 -9.000 1.561 1.00 90.19 96 ARG A CA 1
ATOM 761 C C . ARG A 1 96 ? -9.181 -9.220 2.155 1.00 90.19 96 ARG A C 1
ATOM 763 O O . ARG A 1 96 ? -9.083 -9.762 3.247 1.00 90.19 96 ARG A O 1
ATOM 770 N N . GLU A 1 97 ? -8.112 -8.828 1.463 1.00 91.94 97 GLU A N 1
ATOM 771 C CA . GLU A 1 97 ? -6.751 -8.954 2.001 1.00 91.94 97 GLU A CA 1
ATOM 772 C C . GLU A 1 97 ? -6.550 -8.082 3.245 1.00 91.94 97 GLU A C 1
ATOM 774 O O . GLU A 1 97 ? -5.947 -8.545 4.207 1.00 91.94 97 GLU A O 1
ATOM 779 N N . LEU A 1 98 ? -7.085 -6.859 3.267 1.00 92.75 98 LEU A N 1
ATOM 780 C CA . LEU A 1 98 ? -7.026 -6.008 4.459 1.00 92.75 98 LEU A CA 1
ATOM 781 C C . LEU A 1 98 ? -7.811 -6.612 5.626 1.00 92.75 98 LEU A C 1
ATOM 783 O O . LEU A 1 98 ? -7.314 -6.624 6.748 1.00 92.75 98 LEU A O 1
ATOM 787 N N . ASP A 1 99 ? -8.990 -7.182 5.373 1.00 91.75 99 ASP A N 1
ATOM 788 C CA . ASP A 1 99 ? -9.777 -7.865 6.401 1.00 91.75 99 ASP A CA 1
ATOM 789 C C . ASP A 1 99 ? -9.004 -9.061 6.987 1.00 91.75 99 ASP A C 1
ATOM 791 O O . ASP A 1 99 ? -8.898 -9.199 8.207 1.00 91.75 99 ASP A O 1
ATOM 795 N N . LEU A 1 100 ? -8.391 -9.893 6.137 1.00 93.50 100 LEU A N 1
ATOM 796 C CA . LEU A 1 100 ? -7.532 -10.998 6.580 1.00 93.50 100 LEU A CA 1
ATOM 797 C C . LEU A 1 100 ? -6.308 -10.501 7.355 1.00 93.50 100 LEU A C 1
ATOM 799 O O . LEU A 1 100 ? -5.938 -11.101 8.362 1.00 93.50 100 LEU A O 1
ATOM 803 N N . LEU A 1 101 ? -5.708 -9.387 6.932 1.00 93.50 101 LEU A N 1
ATOM 804 C CA . LEU A 1 101 ? -4.596 -8.764 7.642 1.00 93.50 101 LEU A CA 1
ATOM 805 C C . LEU A 1 101 ? -5.019 -8.278 9.033 1.00 93.50 101 LEU A C 1
ATOM 807 O O . LEU A 1 101 ? -4.310 -8.528 10.001 1.00 93.50 101 LEU A O 1
ATOM 811 N N . THR A 1 102 ? -6.187 -7.645 9.169 1.00 92.94 102 THR A N 1
ATOM 812 C CA . THR A 1 102 ? -6.689 -7.213 10.486 1.00 92.94 102 THR A CA 1
ATOM 813 C C . THR A 1 102 ? -6.992 -8.374 11.425 1.00 92.94 102 THR A C 1
ATOM 815 O O . THR A 1 102 ? -6.705 -8.272 12.614 1.00 92.94 102 THR A O 1
ATOM 818 N N . ARG A 1 103 ? -7.474 -9.506 10.901 1.00 91.81 103 ARG A N 1
ATOM 819 C CA . ARG A 1 103 ? -7.616 -10.746 11.681 1.00 91.81 103 ARG A CA 1
ATOM 820 C C . ARG A 1 103 ? -6.262 -11.317 12.092 1.00 91.81 103 ARG A C 1
ATOM 822 O O . ARG A 1 103 ? -6.091 -11.702 13.238 1.00 91.81 103 ARG A O 1
ATOM 829 N N . ALA A 1 104 ? -5.269 -11.300 11.202 1.00 93.19 104 ALA A N 1
ATOM 830 C CA . ALA A 1 104 ? -3.910 -11.717 11.550 1.00 93.19 104 ALA A CA 1
ATOM 831 C C . ALA A 1 104 ? -3.307 -10.836 12.660 1.00 93.19 104 ALA A C 1
ATOM 833 O O . ALA A 1 104 ? -2.592 -11.337 13.528 1.00 93.19 104 ALA A O 1
ATOM 834 N N . ILE A 1 105 ? -3.605 -9.531 12.643 1.00 91.94 105 ILE A N 1
ATOM 835 C CA . ILE A 1 105 ? -3.227 -8.586 13.701 1.00 91.94 105 ILE A CA 1
ATOM 836 C C . ILE A 1 105 ? -3.924 -8.938 15.024 1.00 91.94 105 ILE A C 1
ATOM 838 O O . ILE A 1 105 ? -3.295 -8.863 16.078 1.00 91.94 105 ILE A O 1
ATOM 842 N N . GLU A 1 106 ? -5.198 -9.331 14.978 1.00 89.69 106 GLU A N 1
ATOM 843 C CA . GLU A 1 106 ? -5.951 -9.785 16.151 1.00 89.69 106 GLU A CA 1
ATOM 844 C C . GLU A 1 106 ? -5.377 -11.055 16.769 1.00 89.69 106 GLU A C 1
ATOM 846 O O . GLU A 1 106 ? -5.135 -11.064 17.975 1.00 89.69 106 GLU A O 1
ATOM 851 N N . ASP A 1 107 ? -5.076 -12.061 15.947 1.00 88.94 107 ASP A N 1
ATOM 852 C CA . ASP A 1 107 ? -4.445 -13.312 16.381 1.00 88.94 107 ASP A CA 1
ATOM 853 C C . ASP A 1 107 ? -3.096 -13.066 17.072 1.00 88.94 107 ASP A C 1
ATOM 855 O O . ASP A 1 107 ? -2.731 -13.768 18.014 1.00 88.94 107 ASP A O 1
ATOM 859 N N . LEU A 1 108 ? -2.324 -12.091 16.580 1.00 88.25 108 LEU A N 1
ATOM 860 C CA . LEU A 1 108 ? -0.977 -11.817 17.077 1.00 88.25 108 LEU A CA 1
ATOM 861 C C . LEU A 1 108 ? -0.965 -10.872 18.294 1.00 88.25 108 LEU A C 1
ATOM 863 O O . LEU A 1 108 ? -0.073 -10.959 19.139 1.00 88.25 108 LEU A O 1
ATOM 867 N N . GLY A 1 109 ? -1.936 -9.961 18.375 1.00 84.25 109 GLY A N 1
ATOM 868 C CA . GLY A 1 109 ? -2.044 -8.942 19.415 1.00 84.25 109 GLY A CA 1
ATOM 869 C C . GLY A 1 109 ? -1.126 -7.726 19.213 1.00 84.25 109 GLY A C 1
ATOM 870 O O . GLY A 1 109 ? -0.048 -7.793 18.620 1.00 84.25 109 GLY A O 1
ATOM 871 N N . PHE A 1 110 ? -1.533 -6.576 19.766 1.00 76.56 110 PHE A N 1
ATOM 872 C CA . PHE A 1 110 ? -0.777 -5.316 19.670 1.00 76.56 110 PHE A CA 1
ATOM 873 C C . PHE A 1 110 ? 0.663 -5.354 20.218 1.00 76.56 110 PHE A C 1
ATOM 875 O O . PHE A 1 110 ? 1.514 -4.695 19.616 1.00 76.56 110 PHE A O 1
ATOM 882 N N . PRO A 1 111 ? 0.984 -6.052 21.327 1.00 74.88 111 PRO A N 1
ATOM 883 C CA . PRO A 1 111 ? 2.360 -6.105 21.829 1.00 74.88 111 PRO A CA 1
ATOM 884 C C . PRO A 1 111 ? 3.339 -6.667 20.791 1.00 74.88 111 PRO A C 1
ATOM 886 O O . PRO A 1 111 ? 4.448 -6.164 20.622 1.00 74.88 111 PRO A O 1
ATOM 889 N N . ALA A 1 112 ? 2.902 -7.659 20.016 1.00 74.06 112 ALA A N 1
ATOM 890 C CA . ALA A 1 112 ? 3.718 -8.260 18.974 1.00 74.06 112 ALA A CA 1
ATOM 891 C C . ALA A 1 112 ? 3.916 -7.346 17.754 1.00 74.06 112 ALA A C 1
ATOM 893 O O . ALA A 1 112 ? 4.922 -7.489 17.059 1.00 74.06 112 ALA A O 1
ATOM 894 N N . LEU A 1 113 ? 3.015 -6.381 17.522 1.00 78.50 113 LEU A N 1
ATOM 895 C CA . LEU A 1 113 ? 3.161 -5.374 16.462 1.00 78.50 113 LEU A CA 1
ATOM 896 C C . LEU A 1 113 ? 4.276 -4.363 16.745 1.00 78.50 113 LEU A C 1
ATOM 898 O O . LEU A 1 113 ? 4.805 -3.764 15.816 1.00 78.50 113 LEU A O 1
ATOM 902 N N . GLN A 1 114 ? 4.644 -4.175 18.015 1.00 76.62 114 GLN A N 1
ATOM 903 C CA . GLN A 1 114 ? 5.741 -3.286 18.414 1.00 76.62 114 GLN A CA 1
ATOM 904 C C . GLN A 1 114 ? 7.113 -3.965 18.303 1.00 76.62 114 GLN A C 1
ATOM 906 O O . GLN A 1 114 ? 8.146 -3.307 18.400 1.00 76.62 114 GLN A O 1
ATOM 911 N N . SER A 1 115 ? 7.140 -5.284 18.090 1.00 79.62 115 SER A N 1
ATOM 912 C CA . SER A 1 115 ? 8.385 -6.025 17.933 1.00 79.62 115 SER A CA 1
ATOM 913 C C . SER A 1 115 ? 9.010 -5.766 16.556 1.00 79.62 115 SER A C 1
ATOM 915 O O . SER A 1 115 ? 8.305 -5.857 15.549 1.00 79.62 115 SER A O 1
ATOM 917 N N . PRO A 1 116 ? 10.343 -5.604 16.454 1.00 75.00 116 PRO A N 1
ATOM 918 C CA . PRO A 1 116 ? 11.039 -5.560 15.163 1.00 75.00 116 PRO A CA 1
ATOM 919 C C . PRO A 1 116 ? 10.899 -6.865 14.356 1.00 75.00 116 PRO A C 1
ATOM 921 O O . PRO A 1 116 ? 11.206 -6.900 13.171 1.00 75.00 116 PRO A O 1
ATOM 924 N N . LYS A 1 117 ? 10.417 -7.951 14.981 1.00 81.19 117 LYS A N 1
ATOM 925 C CA . LYS A 1 117 ? 10.090 -9.228 14.326 1.00 81.19 117 LYS A CA 1
ATOM 926 C C . LYS A 1 117 ? 8.586 -9.383 14.047 1.00 81.19 117 LYS A C 1
ATOM 928 O O . LYS A 1 117 ? 8.117 -10.501 13.859 1.00 81.19 117 LYS A O 1
ATOM 933 N N . CYS A 1 118 ? 7.813 -8.294 14.052 1.00 82.44 118 CYS A N 1
ATOM 934 C CA . CYS A 1 118 ? 6.375 -8.335 13.783 1.00 82.44 118 CYS A CA 1
ATOM 935 C C . CYS A 1 118 ? 6.084 -8.971 12.419 1.00 82.44 118 CYS A C 1
ATOM 937 O O . CYS A 1 118 ? 5.325 -9.935 12.346 1.00 82.44 118 CYS A O 1
ATOM 939 N N . ALA A 1 119 ? 6.744 -8.498 11.358 1.00 79.69 119 ALA A N 1
ATOM 940 C CA . ALA A 1 119 ? 6.496 -8.952 9.992 1.00 79.69 119 ALA A CA 1
ATOM 941 C C . ALA A 1 119 ? 6.675 -10.468 9.824 1.00 79.69 119 ALA A C 1
ATOM 943 O O . ALA A 1 119 ? 5.850 -11.123 9.191 1.00 79.69 119 ALA A O 1
ATOM 944 N N . SER A 1 120 ? 7.712 -11.045 10.440 1.00 83.56 120 SER A N 1
ATOM 945 C CA . SER A 1 120 ? 7.998 -12.480 10.343 1.00 83.56 120 SER A CA 1
ATOM 946 C C . SER A 1 120 ? 7.021 -13.356 11.125 1.00 83.56 120 SER A C 1
ATOM 948 O O . SER A 1 120 ? 6.882 -14.531 10.800 1.00 83.56 120 SER A O 1
ATOM 950 N N . LYS A 1 121 ? 6.324 -12.804 12.125 1.00 88.62 121 LYS A N 1
ATOM 951 C CA . LYS A 1 121 ? 5.254 -13.502 12.855 1.00 88.62 121 LYS A CA 1
ATOM 952 C C . LYS A 1 121 ? 3.880 -13.284 12.222 1.00 88.62 121 LYS A C 1
ATOM 954 O O . LYS A 1 121 ? 3.056 -14.194 12.198 1.00 88.62 121 LYS A O 1
ATOM 959 N N . LEU A 1 122 ? 3.643 -12.086 11.696 1.00 91.00 122 LEU A N 1
ATOM 960 C CA . LEU A 1 122 ? 2.372 -11.687 11.108 1.00 91.00 122 LEU A CA 1
ATOM 961 C C . LEU A 1 122 ? 2.162 -12.311 9.727 1.00 91.00 122 LEU A C 1
ATOM 963 O O . LEU A 1 122 ? 1.056 -12.743 9.417 1.00 91.00 122 LEU A O 1
ATOM 967 N N . HIS A 1 123 ? 3.220 -12.400 8.916 1.00 92.12 123 HIS A N 1
ATOM 968 C CA . HIS A 1 123 ? 3.146 -12.946 7.561 1.00 92.12 123 HIS A CA 1
ATOM 969 C C . HIS A 1 123 ? 2.650 -14.406 7.526 1.00 92.12 123 HIS A C 1
ATOM 971 O O . HIS A 1 123 ? 1.664 -14.652 6.829 1.00 92.12 123 HIS A O 1
ATOM 977 N N . PRO A 1 124 ? 3.184 -15.353 8.329 1.00 90.81 124 PRO A N 1
ATOM 978 C CA . PRO A 1 124 ? 2.635 -16.708 8.400 1.00 90.81 124 PRO A CA 1
ATOM 979 C C . PRO A 1 124 ? 1.166 -16.750 8.832 1.00 90.81 124 PRO A C 1
ATOM 981 O O . PRO A 1 124 ? 0.401 -17.553 8.304 1.00 90.81 124 PRO A O 1
ATOM 984 N N . SER A 1 125 ? 0.755 -15.877 9.762 1.00 91.19 125 SER A N 1
ATOM 985 C CA . SER A 1 125 ? -0.642 -15.792 10.208 1.00 91.19 125 SER A CA 1
ATOM 986 C C . SER A 1 125 ? -1.561 -15.315 9.079 1.00 91.19 125 SER A C 1
ATOM 988 O O . SER A 1 125 ? -2.562 -15.959 8.773 1.00 91.19 125 SER A O 1
ATOM 990 N N . PHE A 1 126 ? -1.168 -14.247 8.378 1.00 92.50 126 PHE A N 1
ATOM 991 C CA . PHE A 1 126 ? -1.886 -13.734 7.213 1.00 92.50 126 PHE A CA 1
ATOM 992 C C . PHE A 1 126 ? -2.046 -14.797 6.117 1.00 92.50 126 PHE A C 1
ATOM 994 O O . PHE A 1 126 ? -3.152 -15.004 5.618 1.00 92.50 126 PHE A O 1
ATOM 1001 N N . VAL A 1 127 ? -0.971 -15.518 5.780 1.00 90.25 127 VAL A N 1
ATOM 1002 C CA . VAL A 1 127 ? -1.008 -16.601 4.783 1.00 90.25 127 VAL A CA 1
ATOM 1003 C C . VAL A 1 127 ? -1.901 -17.755 5.248 1.00 90.25 127 VAL A C 1
ATOM 1005 O O . VAL A 1 127 ? -2.717 -18.244 4.469 1.00 90.25 127 VAL A O 1
ATOM 1008 N N . ARG A 1 128 ? -1.817 -18.159 6.524 1.00 92.62 128 ARG A N 1
ATOM 1009 C CA . ARG A 1 128 ? -2.661 -19.217 7.111 1.00 92.62 128 ARG A CA 1
ATOM 1010 C C . ARG A 1 128 ? -4.153 -18.888 7.029 1.00 92.62 128 ARG A C 1
ATOM 1012 O O . ARG A 1 128 ? -4.959 -19.786 6.815 1.00 92.62 128 ARG A O 1
ATOM 1019 N N . LEU A 1 129 ? -4.517 -17.614 7.156 1.00 90.62 129 LEU A N 1
ATOM 1020 C CA . LEU A 1 129 ? -5.896 -17.138 7.007 1.00 90.62 129 LEU A CA 1
ATOM 1021 C C . LEU A 1 129 ? -6.369 -17.072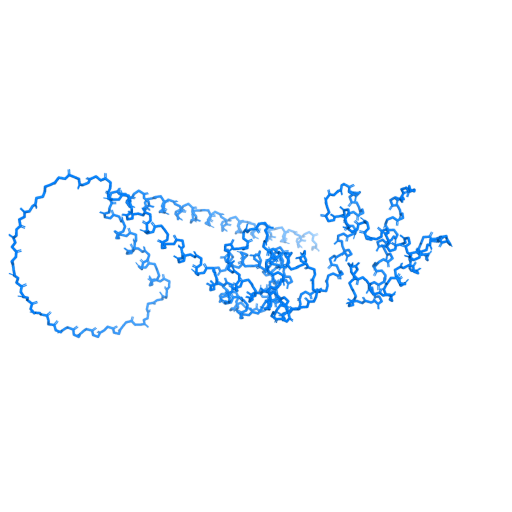 5.538 1.00 90.62 129 LEU A C 1
ATOM 1023 O O . LEU A 1 129 ? -7.482 -16.622 5.266 1.00 90.62 129 LEU A O 1
ATOM 1027 N N . GLY A 1 130 ? -5.550 -17.520 4.582 1.00 89.81 130 GLY A N 1
ATOM 1028 C CA . GLY A 1 130 ? -5.853 -17.482 3.151 1.00 89.81 130 GLY A CA 1
ATOM 1029 C C . GLY A 1 130 ? -5.485 -16.157 2.484 1.00 89.81 130 GLY A C 1
ATOM 1030 O O . GLY A 1 130 ? -6.035 -15.826 1.432 1.00 89.81 130 GLY A O 1
ATOM 1031 N N . GLY A 1 131 ? -4.592 -15.378 3.103 1.00 87.25 131 GLY A N 1
ATOM 1032 C CA . GLY A 1 131 ? -3.978 -14.209 2.488 1.00 87.25 131 GLY A CA 1
ATOM 1033 C C . GLY A 1 131 ? -3.177 -14.588 1.242 1.00 87.25 131 GLY A C 1
ATOM 1034 O O . GLY A 1 131 ? -2.689 -15.711 1.107 1.00 87.25 131 GLY A O 1
ATOM 1035 N N . SER A 1 132 ? -3.049 -13.654 0.302 1.00 82.81 132 SER A N 1
ATOM 1036 C CA . SER A 1 132 ? -2.280 -13.897 -0.919 1.00 82.81 132 SER A CA 1
ATOM 1037 C C . SER A 1 132 ? -0.777 -14.023 -0.623 1.00 82.81 132 SER A C 1
ATOM 1039 O O . SER A 1 132 ? -0.301 -13.669 0.457 1.00 82.81 132 SER A O 1
ATOM 1041 N N . ALA A 1 133 ? -0.002 -14.500 -1.602 1.00 79.00 133 ALA A N 1
ATOM 1042 C CA . ALA A 1 133 ? 1.453 -14.650 -1.509 1.00 79.00 133 ALA A CA 1
ATOM 1043 C C . ALA A 1 133 ? 2.206 -13.297 -1.558 1.00 79.00 133 ALA A C 1
ATOM 1045 O O . ALA A 1 133 ? 3.164 -13.127 -2.316 1.00 79.00 133 ALA A O 1
ATOM 1046 N N . ARG A 1 134 ? 1.762 -12.305 -0.773 1.00 81.69 134 ARG A N 1
ATOM 1047 C CA . ARG A 1 134 ? 2.475 -11.038 -0.563 1.00 81.69 134 ARG A CA 1
ATOM 1048 C C . ARG A 1 134 ? 3.821 -11.308 0.103 1.00 81.69 134 ARG A C 1
ATOM 1050 O O . ARG A 1 134 ? 3.975 -12.281 0.836 1.00 81.69 134 ARG A O 1
ATOM 1057 N N . SER A 1 135 ? 4.796 -10.432 -0.116 1.00 81.31 135 SER A N 1
ATOM 1058 C CA . SER A 1 135 ? 6.059 -10.486 0.624 1.00 81.31 135 SER A CA 1
ATOM 1059 C C . SER A 1 135 ? 5.865 -10.072 2.088 1.00 81.31 135 SER A C 1
ATOM 1061 O O . SER A 1 135 ? 4.915 -9.357 2.415 1.00 81.31 135 SER A O 1
ATOM 1063 N N . CYS A 1 136 ? 6.794 -10.465 2.967 1.00 82.81 136 CYS A N 1
ATOM 1064 C CA . CYS A 1 136 ? 6.830 -9.988 4.356 1.00 82.81 136 CYS A CA 1
ATOM 1065 C C . CYS A 1 136 ? 6.845 -8.455 4.423 1.00 82.81 136 CYS A C 1
ATOM 1067 O O . CYS A 1 136 ? 6.039 -7.878 5.143 1.00 82.81 136 CYS A O 1
ATOM 1069 N N . ASP A 1 137 ? 7.682 -7.810 3.602 1.00 77.62 137 ASP A N 1
ATOM 1070 C CA . ASP A 1 137 ? 7.772 -6.347 3.513 1.00 77.62 137 ASP A CA 1
ATOM 1071 C C . ASP A 1 137 ? 6.417 -5.702 3.180 1.00 77.62 137 ASP A C 1
ATOM 1073 O O . ASP A 1 137 ? 6.057 -4.676 3.752 1.00 77.62 137 ASP A O 1
ATOM 1077 N N . ALA A 1 138 ? 5.653 -6.304 2.261 1.00 82.81 138 ALA A N 1
ATOM 1078 C CA . ALA A 1 138 ? 4.354 -5.781 1.852 1.00 82.81 138 ALA A CA 1
ATOM 1079 C C . ALA A 1 138 ? 3.325 -5.928 2.978 1.00 82.81 138 ALA A C 1
ATOM 1081 O O . ALA A 1 138 ? 2.573 -4.994 3.245 1.00 82.81 138 ALA A O 1
ATOM 1082 N N . VAL A 1 139 ? 3.313 -7.076 3.665 1.00 88.38 139 VAL A N 1
ATOM 1083 C CA . VAL A 1 139 ? 2.467 -7.295 4.850 1.00 88.38 139 VAL A CA 1
ATOM 1084 C C . VAL A 1 139 ? 2.815 -6.288 5.950 1.00 88.38 139 VAL A C 1
ATOM 1086 O O . VAL A 1 139 ? 1.918 -5.695 6.545 1.00 88.38 139 VAL A O 1
ATOM 1089 N N . GLU A 1 140 ? 4.099 -6.036 6.195 1.00 85.50 140 GLU A N 1
ATOM 1090 C CA . GLU A 1 140 ? 4.557 -5.059 7.185 1.00 85.50 140 GLU A CA 1
ATOM 1091 C C . GLU A 1 140 ? 4.164 -3.623 6.815 1.00 85.50 140 GLU A C 1
ATOM 1093 O O . GLU A 1 140 ? 3.661 -2.874 7.655 1.00 85.50 140 GLU A O 1
ATOM 1098 N N . ALA A 1 141 ? 4.363 -3.230 5.555 1.00 84.25 141 ALA A N 1
ATOM 1099 C CA . ALA A 1 141 ? 3.960 -1.921 5.051 1.00 84.25 141 ALA A CA 1
ATOM 1100 C C . ALA A 1 141 ? 2.445 -1.714 5.183 1.00 84.25 141 ALA A C 1
ATOM 1102 O O . ALA A 1 141 ? 2.010 -0.700 5.726 1.00 84.25 141 ALA A O 1
ATOM 1103 N N . ALA A 1 142 ? 1.645 -2.704 4.782 1.00 89.44 142 ALA A N 1
ATOM 1104 C CA . ALA A 1 142 ? 0.193 -2.656 4.910 1.00 89.44 142 ALA A CA 1
ATOM 1105 C C . ALA A 1 142 ? -0.263 -2.607 6.368 1.00 89.44 142 ALA A C 1
ATOM 1107 O O . ALA A 1 142 ? -1.183 -1.871 6.702 1.00 89.44 142 ALA A O 1
ATOM 1108 N N . THR A 1 143 ? 0.415 -3.334 7.254 1.00 90.38 143 THR A N 1
ATOM 1109 C CA . THR A 1 143 ? 0.139 -3.297 8.695 1.00 90.38 143 THR A CA 1
ATOM 1110 C C . THR A 1 143 ? 0.359 -1.899 9.247 1.00 90.38 143 THR A C 1
ATOM 1112 O O . THR A 1 143 ? -0.517 -1.360 9.920 1.00 90.38 143 THR A O 1
ATOM 1115 N N . ARG A 1 144 ? 1.493 -1.269 8.914 1.00 88.00 144 ARG A N 1
ATOM 1116 C CA . ARG A 1 144 ? 1.751 0.126 9.285 1.00 88.00 144 ARG A CA 1
ATOM 1117 C C . ARG A 1 144 ? 0.675 1.052 8.730 1.00 88.00 144 ARG A C 1
ATOM 1119 O O . ARG A 1 144 ? 0.157 1.867 9.483 1.00 88.00 144 ARG A O 1
ATOM 1126 N N . ALA A 1 145 ? 0.277 0.878 7.472 1.00 89.06 145 ALA A N 1
ATOM 1127 C CA . ALA A 1 145 ? -0.757 1.704 6.863 1.00 89.06 145 ALA A CA 1
ATOM 1128 C C . ALA A 1 145 ? -2.127 1.557 7.548 1.00 89.06 145 ALA A C 1
ATOM 1130 O O . ALA A 1 145 ? -2.784 2.557 7.835 1.00 89.06 145 ALA A O 1
ATOM 1131 N N . VAL A 1 146 ? -2.529 0.330 7.896 1.00 91.31 146 VAL A N 1
ATOM 1132 C CA . VAL A 1 146 ? -3.753 0.044 8.662 1.00 91.31 146 VAL A CA 1
ATOM 1133 C C . VAL A 1 146 ? -3.705 0.700 10.045 1.00 91.31 146 VAL A C 1
ATOM 1135 O O . VAL A 1 146 ? -4.682 1.316 10.475 1.00 91.31 146 VAL A O 1
ATOM 1138 N N . LEU A 1 147 ? -2.569 0.620 10.742 1.00 89.19 147 LEU A N 1
ATOM 1139 C CA . LEU A 1 147 ? -2.393 1.253 12.052 1.00 89.19 147 LEU A CA 1
ATOM 1140 C C . LEU A 1 147 ? -2.379 2.787 11.962 1.00 89.19 147 LEU A C 1
ATOM 1142 O O . LEU A 1 147 ? -2.946 3.451 12.828 1.00 89.19 147 LEU A O 1
ATOM 1146 N N . THR A 1 148 ? -1.801 3.354 10.904 1.00 89.56 148 THR A N 1
ATOM 1147 C CA . THR A 1 148 ? -1.829 4.799 10.639 1.00 89.56 148 THR A CA 1
ATOM 1148 C C . THR A 1 148 ? -3.242 5.283 10.324 1.00 89.56 148 THR A C 1
ATOM 1150 O O . THR A 1 148 ? -3.690 6.268 10.911 1.00 89.56 148 THR A O 1
ATOM 1153 N N . ALA A 1 149 ? -3.980 4.566 9.472 1.00 89.88 149 ALA A N 1
ATOM 1154 C CA . ALA A 1 149 ? -5.393 4.830 9.204 1.00 89.88 149 ALA A CA 1
ATOM 1155 C C . ALA A 1 149 ? -6.216 4.785 10.500 1.00 89.88 149 ALA A C 1
ATOM 1157 O O . ALA A 1 149 ? -7.068 5.642 10.740 1.00 89.88 149 ALA A O 1
ATOM 1158 N N . ARG A 1 150 ? -5.898 3.834 11.386 1.00 89.81 150 ARG A N 1
ATOM 1159 C CA . ARG A 1 150 ? -6.504 3.740 12.714 1.00 89.81 150 ARG A CA 1
ATOM 1160 C C . ARG A 1 150 ? -6.225 4.925 13.606 1.00 89.81 150 ARG A C 1
ATOM 1162 O O . ARG A 1 150 ? -7.153 5.460 14.211 1.00 89.81 150 ARG A O 1
ATOM 1169 N N . GLN A 1 151 ? -4.968 5.326 13.705 1.00 90.38 151 GLN A N 1
ATOM 1170 C CA . GLN A 1 151 ? -4.600 6.461 14.534 1.00 90.38 151 GLN A CA 1
ATOM 1171 C C . GLN A 1 151 ? -5.256 7.749 14.031 1.00 90.38 151 GLN A C 1
ATOM 1173 O O . GLN A 1 151 ? -5.708 8.558 14.837 1.00 90.38 151 GLN A O 1
ATOM 1178 N N . PHE A 1 152 ? -5.359 7.912 12.709 1.00 93.62 152 PHE A N 1
ATOM 1179 C CA . PHE A 1 152 ? -6.060 9.034 12.098 1.00 93.62 152 PHE A CA 1
ATOM 1180 C C . PHE A 1 152 ? -7.521 9.108 12.556 1.00 93.62 152 PHE A C 1
ATOM 1182 O O . PHE A 1 152 ? -7.955 10.164 13.015 1.00 93.62 152 PHE A O 1
ATOM 1189 N N . VAL A 1 153 ? -8.263 7.995 12.507 1.00 91.94 153 VAL A N 1
ATOM 1190 C CA . VAL A 1 153 ? -9.668 8.005 12.939 1.00 91.94 153 VAL A CA 1
ATOM 1191 C C . VAL A 1 153 ? -9.817 8.195 14.440 1.00 91.94 153 VAL A C 1
ATOM 1193 O O . VAL A 1 153 ? -10.635 9.009 14.860 1.00 91.94 153 VAL A O 1
ATOM 1196 N N . ALA A 1 154 ? -8.989 7.528 15.244 1.00 88.94 154 ALA A N 1
ATOM 1197 C CA . ALA A 1 154 ? -9.006 7.707 16.693 1.00 88.94 154 ALA A CA 1
ATOM 1198 C C . ALA A 1 154 ? -8.759 9.172 17.096 1.00 88.94 154 ALA A C 1
ATOM 1200 O O . ALA A 1 154 ? -9.435 9.684 17.981 1.00 88.94 154 ALA A O 1
ATOM 1201 N N . ASN A 1 155 ? -7.827 9.858 16.428 1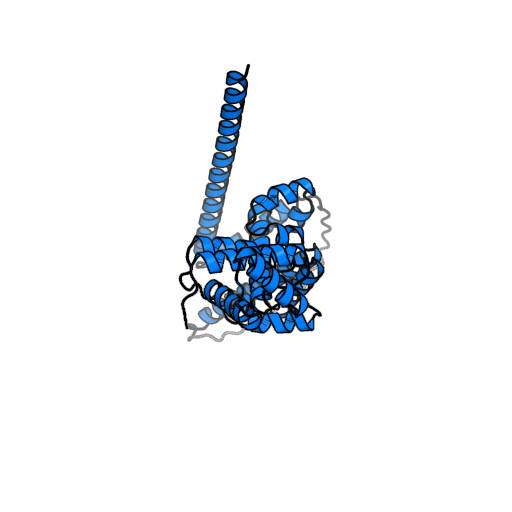.00 91.81 155 ASN A N 1
ATOM 1202 C CA . ASN A 1 155 ? -7.493 11.248 16.736 1.00 91.81 155 ASN A CA 1
ATOM 1203 C C . ASN A 1 155 ? -8.515 12.253 16.189 1.00 91.81 155 ASN A C 1
ATOM 1205 O O . ASN A 1 155 ? -8.748 13.278 16.817 1.00 91.81 155 ASN A O 1
ATOM 1209 N N . GLY A 1 156 ? -9.060 12.006 14.995 1.00 92.06 156 GLY A N 1
ATOM 1210 C CA . GLY A 1 156 ? -9.922 12.969 14.303 1.00 92.06 156 GLY A CA 1
ATOM 1211 C C . GLY A 1 156 ? -11.409 12.830 14.617 1.00 92.06 156 GLY A C 1
ATOM 1212 O O . GLY A 1 156 ? -12.137 13.813 14.537 1.00 92.06 156 GLY A O 1
ATOM 1213 N N . TYR A 1 157 ? -11.860 11.620 14.948 1.00 91.81 157 TYR A N 1
ATOM 1214 C CA . TYR A 1 157 ? -13.284 11.281 15.046 1.00 91.81 157 TYR A CA 1
ATOM 1215 C C . TYR A 1 157 ? -13.630 10.522 16.331 1.00 91.81 157 TYR A C 1
ATOM 1217 O O . TYR A 1 157 ? -14.790 10.180 16.542 1.00 91.81 157 TYR A O 1
ATOM 1225 N N . GLY A 1 158 ? -12.638 10.220 17.176 1.00 87.94 158 GLY A N 1
ATOM 1226 C CA . GLY A 1 158 ? -12.796 9.483 18.432 1.00 87.94 158 GLY A CA 1
ATOM 1227 C C . GLY A 1 158 ? -13.025 7.982 18.238 1.00 87.94 158 GLY A C 1
ATOM 1228 O O . GLY A 1 158 ? -12.319 7.169 18.836 1.00 87.94 158 GLY A O 1
ATOM 1229 N N . SER A 1 159 ? -13.967 7.600 17.370 1.00 87.00 159 SER A N 1
ATOM 1230 C CA . SER A 1 159 ? -14.351 6.208 17.129 1.00 87.00 159 SER A CA 1
ATOM 1231 C C . SER A 1 159 ? -14.570 5.886 15.647 1.00 87.00 159 SER A C 1
ATOM 1233 O O . SER A 1 159 ? -14.891 6.750 14.827 1.00 87.00 159 SER A O 1
ATOM 1235 N N . TRP A 1 160 ? -14.459 4.600 15.298 1.00 86.62 160 TRP A N 1
ATOM 1236 C CA . TRP A 1 160 ? -14.845 4.128 13.965 1.00 86.62 160 TRP A CA 1
ATOM 1237 C C . TRP A 1 160 ? -16.343 4.208 13.708 1.00 86.62 160 TRP A C 1
ATOM 1239 O O . TRP A 1 160 ? -16.742 4.337 12.556 1.00 86.62 160 TRP A O 1
ATOM 1249 N N . THR A 1 161 ? -17.173 4.121 14.748 1.00 88.88 161 THR A N 1
ATOM 1250 C CA . THR A 1 161 ? -18.627 4.264 14.610 1.00 88.88 161 THR A CA 1
ATOM 1251 C C . THR A 1 161 ? -18.947 5.634 14.025 1.00 88.88 161 THR A C 1
ATOM 1253 O O . THR A 1 161 ? -19.539 5.711 12.951 1.00 88.88 161 THR A O 1
ATOM 1256 N N . THR A 1 162 ? -18.389 6.687 14.625 1.00 91.19 162 THR A N 1
ATOM 1257 C CA . THR A 1 162 ? -18.498 8.069 14.143 1.00 91.19 162 THR A CA 1
ATOM 1258 C C . THR A 1 162 ? -17.954 8.223 12.719 1.00 91.19 162 THR A C 1
ATOM 1260 O O . THR A 1 162 ? -18.556 8.893 11.887 1.00 91.19 162 THR A O 1
ATOM 1263 N N . TRP A 1 163 ? -16.848 7.549 12.382 1.00 93.94 163 TRP A N 1
ATOM 1264 C CA . TRP A 1 163 ? -16.318 7.536 11.011 1.00 93.94 163 TRP A CA 1
ATOM 1265 C C . TRP A 1 163 ? -17.294 6.931 9.986 1.00 93.94 163 TRP A C 1
ATOM 1267 O O . TRP A 1 163 ? -17.392 7.413 8.853 1.00 93.94 163 TRP A O 1
ATOM 1277 N N . PHE A 1 164 ? -18.022 5.875 10.352 1.00 91.94 164 PHE A N 1
ATOM 1278 C CA . PHE A 1 164 ? -18.984 5.227 9.457 1.00 91.94 164 PHE A CA 1
ATOM 1279 C C . PHE A 1 164 ? -20.335 5.936 9.364 1.00 91.94 164 PHE A C 1
ATOM 1281 O O . PHE A 1 164 ? -20.995 5.796 8.335 1.00 91.94 164 PHE A O 1
ATOM 1288 N N . GLU A 1 165 ? -20.704 6.725 10.370 1.00 94.00 165 GLU A N 1
ATOM 1289 C CA . GLU A 1 165 ? -21.881 7.604 10.334 1.00 94.00 165 GLU A CA 1
ATOM 1290 C C . GLU A 1 165 ? -21.724 8.752 9.329 1.00 94.00 165 GLU A C 1
ATOM 1292 O O . GLU A 1 165 ? -22.711 9.244 8.784 1.00 94.00 165 GLU A O 1
ATOM 1297 N N . LEU A 1 166 ? -20.484 9.148 9.015 1.00 93.38 166 LEU A N 1
ATOM 1298 C CA . LEU A 1 166 ? -20.223 10.124 7.960 1.00 93.38 166 LEU A CA 1
ATOM 1299 C C . LEU A 1 166 ? -20.769 9.648 6.608 1.00 93.38 166 LEU A C 1
ATOM 1301 O O . LEU A 1 166 ? -20.702 8.469 6.251 1.00 93.38 166 LEU A O 1
ATOM 1305 N N . THR A 1 167 ? -21.210 10.595 5.783 1.00 94.69 167 THR A N 1
ATOM 1306 C CA . THR A 1 167 ? -21.517 10.293 4.382 1.00 94.69 167 THR A CA 1
ATOM 1307 C C . THR A 1 167 ? -20.255 9.844 3.639 1.00 94.69 167 THR A C 1
ATOM 1309 O O . THR A 1 167 ? -19.123 10.173 4.013 1.00 94.69 167 THR A O 1
ATOM 1312 N N . GLU A 1 168 ? -20.427 9.110 2.539 1.00 91.88 168 GLU A N 1
ATOM 1313 C CA . GLU A 1 168 ? -19.291 8.673 1.726 1.00 91.88 168 GLU A CA 1
ATOM 1314 C C . GLU A 1 168 ? -18.463 9.859 1.200 1.00 91.88 168 GLU A C 1
ATOM 1316 O O . GLU A 1 168 ? -17.233 9.804 1.206 1.00 91.88 168 GLU A O 1
ATOM 1321 N N . ALA A 1 169 ? -19.120 10.956 0.809 1.00 93.19 169 ALA A N 1
ATOM 1322 C CA . ALA A 1 169 ? -18.449 12.176 0.371 1.00 93.19 169 ALA A CA 1
ATOM 1323 C C . ALA A 1 169 ? -17.574 12.778 1.484 1.00 93.19 169 ALA A C 1
ATOM 1325 O O . ALA A 1 169 ? -16.403 13.083 1.246 1.00 93.19 169 ALA A O 1
ATOM 1326 N N . CYS A 1 170 ? -18.099 12.866 2.711 1.00 94.25 170 CYS A N 1
ATOM 1327 C CA . CYS A 1 170 ? -17.352 13.349 3.873 1.00 94.25 170 CYS A CA 1
ATOM 1328 C C . CYS A 1 170 ? -16.153 12.451 4.201 1.00 94.25 170 CYS A C 1
ATOM 1330 O O . CYS A 1 170 ? -15.061 12.966 4.436 1.00 94.25 170 CYS A O 1
ATOM 1332 N N . ARG A 1 171 ? -16.312 11.118 4.154 1.00 94.06 171 ARG A N 1
ATOM 1333 C CA . ARG A 1 171 ? -15.193 10.181 4.358 1.00 94.06 171 ARG A CA 1
ATOM 1334 C C . ARG A 1 171 ? -14.106 10.344 3.308 1.00 94.06 171 ARG A C 1
ATOM 1336 O O . ARG A 1 171 ? -12.928 10.362 3.656 1.00 94.06 171 ARG A O 1
ATOM 1343 N N . ARG A 1 172 ? -14.473 10.470 2.028 1.00 91.12 172 ARG A N 1
ATOM 1344 C CA . ARG A 1 172 ? -13.496 10.684 0.951 1.00 91.12 172 ARG A CA 1
ATOM 1345 C C . ARG A 1 172 ? -12.731 11.985 1.164 1.00 91.12 172 ARG A C 1
ATOM 1347 O O . ARG A 1 172 ? -11.509 11.969 1.066 1.00 91.12 172 ARG A O 1
ATOM 1354 N N . GLU A 1 173 ? -13.414 13.074 1.503 1.00 92.19 173 GLU A N 1
ATOM 1355 C CA . GLU A 1 173 ? -12.759 14.359 1.767 1.00 92.19 173 GLU A CA 1
ATOM 1356 C C . GLU A 1 173 ? -11.823 14.289 2.979 1.00 92.19 173 GLU A C 1
ATOM 1358 O O . GLU A 1 173 ? -10.648 14.636 2.882 1.00 92.19 173 GLU A O 1
ATOM 1363 N N . ALA A 1 174 ? -12.305 13.748 4.097 1.00 90.62 174 ALA A N 1
ATOM 1364 C CA . ALA A 1 174 ? -11.510 13.531 5.296 1.00 90.62 174 ALA A CA 1
ATOM 1365 C C . ALA A 1 174 ? -10.274 12.659 5.041 1.00 90.62 174 ALA A C 1
ATOM 1367 O O . ALA A 1 174 ? -9.175 12.987 5.492 1.00 90.62 174 ALA A O 1
ATOM 1368 N N . SER A 1 175 ? -10.438 11.572 4.279 1.00 91.75 175 SER A N 1
ATOM 1369 C CA . SER A 1 175 ? -9.359 10.626 3.992 1.00 91.75 175 SER A CA 1
ATOM 1370 C C . SER A 1 175 ? -8.161 11.279 3.306 1.00 91.75 175 SER A C 1
ATOM 1372 O O . SER A 1 175 ? -7.044 10.831 3.530 1.00 91.75 175 SER A O 1
ATOM 1374 N N . ARG A 1 176 ? -8.347 12.384 2.565 1.00 90.75 176 ARG A N 1
ATOM 1375 C CA . ARG A 1 176 ? -7.248 13.131 1.922 1.00 90.75 176 ARG A CA 1
ATOM 1376 C C . ARG A 1 176 ? -6.225 13.677 2.920 1.00 90.75 176 ARG A C 1
ATOM 1378 O O . ARG A 1 176 ? -5.097 13.957 2.534 1.00 90.75 176 ARG A O 1
ATOM 1385 N N . ARG A 1 177 ? -6.616 13.837 4.190 1.00 89.75 177 ARG A N 1
ATOM 1386 C CA . ARG A 1 177 ? -5.740 14.261 5.295 1.00 89.75 177 ARG A CA 1
ATOM 1387 C C . ARG A 1 177 ? -5.044 13.087 5.986 1.00 89.75 177 ARG A C 1
ATOM 1389 O O . ARG A 1 177 ? -4.151 13.302 6.800 1.00 89.75 177 ARG A O 1
ATOM 1396 N N . CYS A 1 178 ? -5.451 11.855 5.690 1.00 89.00 178 CYS A N 1
ATOM 1397 C CA . CYS A 1 178 ? -4.758 10.660 6.141 1.00 89.00 178 CYS A CA 1
ATOM 1398 C C . CYS A 1 178 ? -3.524 10.431 5.261 1.00 89.00 178 CYS A C 1
ATOM 1400 O O . CYS A 1 178 ? -3.571 10.642 4.051 1.00 89.00 178 CYS A O 1
ATOM 1402 N N . ALA A 1 179 ? -2.431 9.945 5.851 1.00 82.19 179 ALA A N 1
ATOM 1403 C CA . ALA A 1 179 ? -1.256 9.530 5.083 1.00 82.19 179 ALA A CA 1
ATOM 1404 C C . ALA A 1 179 ? -1.551 8.328 4.162 1.00 82.19 179 ALA A C 1
ATOM 1406 O O . ALA A 1 179 ? -0.867 8.144 3.162 1.00 82.19 179 ALA A O 1
ATOM 1407 N N . GLU A 1 180 ? -2.581 7.538 4.491 1.00 84.69 180 GLU A N 1
ATOM 1408 C CA . GLU A 1 180 ? -2.924 6.275 3.825 1.00 84.69 180 GLU A CA 1
ATOM 1409 C C . GLU A 1 180 ? -4.417 6.236 3.427 1.00 84.69 180 GLU A C 1
ATOM 1411 O O . GLU A 1 180 ? -5.190 5.418 3.941 1.00 84.69 180 GLU A O 1
ATOM 1416 N N . PRO A 1 181 ? -4.865 7.133 2.524 1.00 82.62 181 PRO A N 1
ATOM 1417 C CA . PRO A 1 181 ? -6.279 7.295 2.175 1.00 82.62 181 PRO A CA 1
ATOM 1418 C C . PRO A 1 181 ? -6.883 6.039 1.540 1.00 82.62 181 PRO A C 1
ATOM 1420 O O . PRO A 1 181 ? -8.017 5.674 1.844 1.00 82.62 181 PRO A O 1
ATOM 1423 N N . GLU A 1 182 ? -6.129 5.360 0.670 1.00 84.88 182 GLU A N 1
ATOM 1424 C CA . GLU A 1 182 ? -6.617 4.172 -0.039 1.00 84.88 182 GLU A CA 1
ATOM 1425 C C . GLU A 1 182 ? -6.892 3.016 0.930 1.00 84.88 182 GLU A C 1
ATOM 1427 O O . GLU A 1 182 ? -7.923 2.352 0.821 1.00 84.88 182 GLU A O 1
ATOM 1432 N N . VAL A 1 183 ? -6.011 2.807 1.914 1.00 85.25 183 VAL A N 1
ATOM 1433 C CA . VAL A 1 183 ? -6.183 1.775 2.947 1.00 85.25 183 VAL A CA 1
ATOM 1434 C C . VAL A 1 183 ? -7.359 2.122 3.852 1.00 85.25 183 VAL A C 1
ATOM 1436 O O . VAL A 1 183 ? -8.222 1.275 4.078 1.00 85.25 183 VAL A O 1
ATOM 1439 N N . LEU A 1 184 ? -7.440 3.375 4.313 1.00 89.00 184 LEU A N 1
ATOM 1440 C CA . LEU A 1 184 ? -8.526 3.847 5.172 1.00 89.00 184 LEU A CA 1
ATOM 1441 C C . LEU A 1 184 ? -9.908 3.641 4.531 1.00 89.00 184 LEU A C 1
ATOM 1443 O O . LEU A 1 184 ? -10.832 3.185 5.201 1.00 89.00 184 LEU A O 1
ATOM 1447 N N . LEU A 1 185 ? -10.051 3.948 3.239 1.00 88.25 185 LEU A N 1
ATOM 1448 C CA . LEU A 1 185 ? -11.314 3.783 2.513 1.00 88.25 185 LEU A CA 1
ATOM 1449 C C . LEU A 1 185 ? -11.627 2.324 2.148 1.00 88.25 185 LEU A C 1
ATOM 14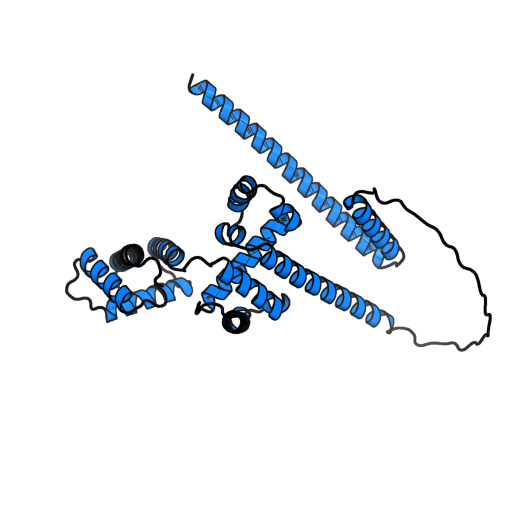51 O O . LEU A 1 185 ? -12.787 1.996 1.905 1.00 88.25 185 LEU A O 1
ATOM 1455 N N . SER A 1 186 ? -10.617 1.453 2.099 1.00 89.56 186 SER A N 1
ATOM 1456 C CA . SER A 1 186 ? -10.778 0.048 1.696 1.00 89.56 186 SER A CA 1
ATOM 1457 C C . SER A 1 186 ? -11.077 -0.894 2.861 1.00 89.56 186 SER A C 1
ATOM 1459 O O . SER A 1 186 ? -11.538 -2.015 2.637 1.00 89.56 186 SER A O 1
ATOM 1461 N N . LEU A 1 187 ? -10.816 -0.468 4.096 1.00 88.38 187 LEU A N 1
ATOM 1462 C CA . LEU A 1 187 ? -11.067 -1.257 5.297 1.00 88.38 187 LEU A CA 1
ATOM 1463 C C . LEU A 1 187 ? -12.571 -1.407 5.573 1.00 88.38 187 LEU A C 1
ATOM 1465 O O . LEU A 1 187 ? -13.357 -0.462 5.485 1.00 88.38 187 LEU A O 1
ATOM 1469 N N . SER A 1 188 ? -12.984 -2.625 5.923 1.00 88.62 188 SER A N 1
ATOM 1470 C CA . SER A 1 188 ? -14.371 -2.913 6.282 1.00 88.62 188 SER A CA 1
ATOM 1471 C C . SER A 1 188 ? -14.699 -2.487 7.714 1.00 88.62 188 SER A C 1
ATOM 1473 O O . SER A 1 188 ? -13.841 -2.489 8.595 1.00 88.62 188 SER A O 1
ATOM 1475 N N . GLN A 1 189 ? -15.981 -2.234 7.993 1.00 87.75 189 GLN A N 1
ATOM 1476 C CA . GLN A 1 189 ? -16.457 -2.011 9.364 1.00 87.75 189 GLN A CA 1
ATOM 1477 C C . GLN A 1 189 ? -16.078 -3.166 10.310 1.00 87.75 189 GLN A C 1
ATOM 1479 O O . GLN A 1 189 ? -15.744 -2.936 11.470 1.00 87.75 189 GLN A O 1
ATOM 1484 N N . THR A 1 190 ? -16.075 -4.406 9.813 1.00 86.44 190 THR A N 1
ATOM 1485 C CA . THR A 1 190 ? -15.637 -5.585 10.571 1.00 86.44 190 THR A CA 1
ATOM 1486 C C . THR A 1 190 ? -14.153 -5.543 10.922 1.00 86.44 190 THR A C 1
ATOM 1488 O O . THR A 1 190 ? -13.813 -5.763 12.081 1.00 86.44 190 THR A O 1
ATOM 1491 N N . ALA A 1 191 ? -13.286 -5.196 9.968 1.00 86.31 191 ALA A N 1
ATOM 1492 C CA . ALA A 1 191 ? -11.853 -5.037 10.202 1.00 86.31 191 ALA A CA 1
ATOM 1493 C C . ALA A 1 191 ? -11.573 -3.973 11.271 1.00 86.31 191 ALA A C 1
ATOM 1495 O O . ALA A 1 191 ? -10.760 -4.178 12.170 1.00 86.31 191 ALA A O 1
ATOM 1496 N N . PHE A 1 192 ? -12.314 -2.866 11.236 1.00 84.12 192 PHE A N 1
ATOM 1497 C CA . PHE A 1 192 ? -12.187 -1.809 12.232 1.00 84.12 192 PHE A CA 1
ATOM 1498 C C . PHE A 1 192 ? -12.642 -2.225 13.632 1.00 84.12 192 PHE A C 1
ATOM 1500 O O . PHE A 1 192 ? -11.926 -1.971 14.602 1.00 84.12 192 PHE A O 1
ATOM 1507 N N . ARG A 1 193 ? -13.779 -2.926 13.753 1.00 83.62 193 ARG A N 1
ATOM 1508 C CA . ARG A 1 193 ? -14.232 -3.484 15.040 1.00 83.62 193 ARG A CA 1
ATOM 1509 C C . ARG A 1 193 ? -13.202 -4.441 15.629 1.00 83.62 193 ARG A C 1
ATOM 1511 O O . ARG A 1 193 ? -12.945 -4.392 16.829 1.00 83.62 193 ARG A O 1
ATOM 1518 N N . THR A 1 194 ? -12.603 -5.283 14.792 1.00 85.38 194 THR A N 1
ATOM 1519 C CA . THR A 1 194 ? -11.500 -6.155 15.195 1.00 85.38 194 THR A CA 1
ATOM 1520 C C . THR A 1 194 ? -10.337 -5.331 15.752 1.00 85.38 194 THR A C 1
ATOM 1522 O O . THR A 1 194 ? -9.932 -5.546 16.890 1.00 85.38 194 THR A O 1
ATOM 1525 N N . LEU A 1 195 ? -9.849 -4.323 15.026 1.00 84.56 195 LEU A N 1
ATOM 1526 C CA . LEU A 1 195 ? -8.717 -3.505 15.477 1.00 84.56 195 LEU A CA 1
ATOM 1527 C C . LEU A 1 195 ? -8.965 -2.795 16.818 1.00 84.56 195 LEU A C 1
ATOM 1529 O O . LEU A 1 195 ? -8.041 -2.664 17.624 1.00 84.56 195 LEU A O 1
ATOM 1533 N N . ASP A 1 196 ? -10.192 -2.346 17.078 1.00 82.69 196 ASP A N 1
ATOM 1534 C CA . ASP A 1 196 ? -10.538 -1.715 18.354 1.00 82.69 196 ASP A CA 1
ATOM 1535 C C . ASP A 1 196 ? -10.630 -2.708 19.509 1.00 82.69 196 ASP A C 1
ATOM 1537 O O . ASP A 1 196 ? -10.116 -2.413 20.588 1.00 82.69 196 ASP A O 1
ATOM 1541 N N . LYS A 1 197 ? -11.166 -3.913 19.280 1.00 81.50 197 LYS A N 1
ATOM 1542 C CA . LYS A 1 197 ? -11.151 -4.990 20.284 1.00 81.50 197 LYS A CA 1
ATOM 1543 C C . LYS A 1 197 ? -9.730 -5.350 20.706 1.00 81.50 197 LYS A C 1
ATOM 1545 O O . LYS A 1 197 ? -9.450 -5.476 21.897 1.00 81.50 197 LYS A O 1
ATOM 1550 N N . VAL A 1 198 ? -8.813 -5.465 19.746 1.00 80.06 198 VAL A N 1
ATOM 1551 C CA . VAL A 1 198 ? -7.399 -5.772 20.027 1.00 80.06 198 VAL A CA 1
ATOM 1552 C C . VAL A 1 198 ? -6.766 -4.649 20.858 1.00 80.06 198 VAL A C 1
ATOM 1554 O O . VAL A 1 198 ? -5.977 -4.919 21.764 1.00 80.06 198 VAL A O 1
ATOM 1557 N N . ARG A 1 199 ? -7.132 -3.383 20.605 1.00 77.50 199 ARG A N 1
ATOM 1558 C CA . ARG A 1 199 ? -6.647 -2.239 21.393 1.00 77.50 199 ARG A CA 1
ATOM 1559 C C . ARG A 1 199 ? -7.222 -2.232 22.810 1.00 77.50 199 ARG A C 1
ATOM 1561 O O . ARG A 1 199 ? -6.470 -1.994 23.749 1.00 77.50 199 ARG A O 1
ATOM 1568 N N . ALA A 1 200 ? -8.517 -2.503 22.960 1.00 78.00 200 ALA A N 1
ATOM 1569 C CA . ALA A 1 200 ? -9.186 -2.565 24.258 1.00 78.00 200 ALA A CA 1
ATOM 1570 C C . ALA A 1 200 ? -8.565 -3.645 25.156 1.00 78.00 200 ALA A C 1
ATOM 1572 O O . ALA A 1 200 ? -8.218 -3.357 26.297 1.00 78.00 200 ALA A O 1
ATOM 1573 N N . ARG A 1 201 ? -8.295 -4.842 24.611 1.00 75.62 201 ARG A N 1
ATOM 1574 C CA . ARG A 1 201 ? -7.576 -5.905 25.338 1.00 75.62 201 ARG A CA 1
ATOM 1575 C C . ARG A 1 201 ? -6.195 -5.456 25.818 1.00 75.62 201 ARG A C 1
ATOM 1577 O O . ARG A 1 201 ? -5.827 -5.747 26.946 1.00 75.62 201 ARG A O 1
ATOM 1584 N N . LYS A 1 202 ? -5.440 -4.711 24.998 1.00 74.25 202 LYS A N 1
ATOM 1585 C CA . LYS A 1 202 ? -4.135 -4.165 25.415 1.00 74.25 202 LYS A CA 1
ATOM 1586 C C . LYS A 1 202 ? -4.272 -3.220 26.612 1.00 74.25 202 LYS A C 1
ATOM 1588 O O . LYS A 1 202 ? -3.447 -3.276 27.513 1.00 74.25 202 LYS A O 1
ATOM 1593 N N . LEU A 1 203 ? -5.270 -2.338 26.590 1.00 71.19 203 LEU A N 1
ATOM 1594 C CA . LEU A 1 203 ? -5.499 -1.390 27.681 1.00 71.19 203 LEU A CA 1
ATOM 1595 C C . LEU A 1 203 ? -5.923 -2.106 28.969 1.00 71.19 203 LEU A C 1
ATOM 1597 O O . LEU A 1 203 ? -5.405 -1.756 30.020 1.00 71.19 203 LEU A O 1
ATOM 1601 N N . GLY A 1 204 ? -6.767 -3.140 28.873 1.00 69.38 204 GLY A N 1
ATOM 1602 C CA . GLY A 1 204 ? -7.133 -3.984 30.017 1.00 69.38 204 GLY A CA 1
ATOM 1603 C C . GLY A 1 204 ? -5.917 -4.650 30.665 1.00 69.38 204 GLY A C 1
ATOM 1604 O O . GLY A 1 204 ? -5.692 -4.478 31.854 1.00 69.38 204 GLY A O 1
ATOM 1605 N N . VAL A 1 205 ? -5.055 -5.286 29.863 1.00 70.38 205 VAL A N 1
ATOM 1606 C CA . VAL A 1 205 ? -3.821 -5.924 30.367 1.00 70.38 205 VAL A CA 1
ATOM 1607 C C . VAL A 1 205 ? -2.873 -4.916 31.031 1.00 70.38 205 VAL A C 1
ATOM 1609 O O . VAL A 1 205 ? -2.226 -5.235 32.022 1.00 70.38 205 VAL A O 1
ATOM 1612 N N . LEU A 1 206 ? -2.769 -3.692 30.501 1.00 69.62 206 LEU A N 1
ATOM 1613 C CA . LEU A 1 206 ? -1.940 -2.649 31.116 1.00 69.62 206 LEU A CA 1
ATOM 1614 C C . LEU A 1 206 ? -2.527 -2.141 32.442 1.00 69.62 206 LEU A C 1
ATOM 1616 O O . LEU A 1 206 ? -1.762 -1.835 33.351 1.00 69.62 206 LEU A O 1
ATOM 1620 N N . ALA A 1 207 ? -3.855 -2.061 32.553 1.00 65.00 207 ALA A N 1
ATOM 1621 C CA . ALA A 1 207 ? -4.529 -1.672 33.789 1.00 65.00 207 ALA A CA 1
ATOM 1622 C C . ALA A 1 207 ? -4.370 -2.743 34.883 1.00 65.00 207 ALA A C 1
ATOM 1624 O O . ALA A 1 207 ? -4.045 -2.412 36.019 1.00 65.00 207 ALA A O 1
ATOM 1625 N N . GLU A 1 208 ? -4.511 -4.023 34.529 1.00 67.62 208 GLU A N 1
ATOM 1626 C CA . GLU A 1 208 ? -4.282 -5.154 35.443 1.00 67.62 208 GLU A CA 1
ATOM 1627 C C . GLU A 1 208 ? -2.826 -5.210 35.934 1.00 67.62 208 GLU A C 1
ATOM 1629 O O . GLU A 1 208 ? -2.573 -5.394 37.126 1.00 67.62 208 GLU A O 1
ATOM 1634 N N . ALA A 1 209 ? -1.856 -4.980 35.040 1.00 64.62 209 ALA A N 1
ATOM 1635 C CA . ALA A 1 209 ? -0.441 -4.932 35.406 1.00 64.62 209 ALA A CA 1
ATOM 1636 C C . ALA A 1 209 ? -0.127 -3.784 36.383 1.00 64.62 209 ALA A C 1
ATOM 1638 O O . ALA A 1 209 ? 0.612 -3.985 37.343 1.00 64.62 209 ALA A O 1
ATOM 1639 N N . ALA A 1 210 ? -0.716 -2.601 36.173 1.00 61.28 210 ALA A N 1
ATOM 1640 C CA . ALA A 1 210 ? -0.561 -1.470 37.086 1.00 61.28 210 ALA A CA 1
ATOM 1641 C C . ALA A 1 210 ? -1.200 -1.739 38.461 1.00 61.28 210 ALA A C 1
ATOM 1643 O O . ALA A 1 210 ? -0.632 -1.362 39.481 1.00 61.28 210 ALA A O 1
ATOM 1644 N N . SER A 1 211 ? -2.343 -2.434 38.496 1.00 63.06 211 SER A N 1
ATOM 1645 C CA . SER A 1 211 ? -3.008 -2.820 39.747 1.00 63.06 211 SER A CA 1
ATOM 1646 C C . SER A 1 211 ? -2.206 -3.846 40.552 1.00 63.06 211 SER A C 1
ATOM 1648 O O . SER A 1 211 ? -2.212 -3.783 41.774 1.00 63.06 211 SER A O 1
ATOM 1650 N N . THR A 1 212 ? -1.509 -4.770 39.881 1.00 62.78 212 THR A N 1
ATOM 1651 C CA . THR A 1 212 ? -0.690 -5.806 40.543 1.00 62.78 212 THR A CA 1
ATOM 1652 C C . THR A 1 212 ? 0.593 -5.214 41.135 1.00 62.78 212 THR A C 1
ATOM 1654 O O . THR A 1 212 ? 0.984 -5.563 42.242 1.00 62.78 212 THR A O 1
ATOM 1657 N N . GLN A 1 213 ? 1.223 -4.262 40.438 1.00 61.25 213 GLN A N 1
ATOM 1658 C CA . GLN A 1 213 ? 2.401 -3.560 40.964 1.00 61.25 213 GLN A CA 1
ATOM 1659 C C . GLN A 1 213 ? 2.065 -2.683 42.176 1.00 61.25 213 GLN A C 1
ATOM 1661 O O . GLN A 1 213 ? 2.868 -2.584 43.093 1.00 61.25 213 GLN A O 1
ATOM 1666 N N . ALA A 1 214 ? 0.867 -2.091 42.214 1.00 60.38 214 ALA A N 1
ATOM 1667 C CA . ALA A 1 214 ? 0.429 -1.292 43.357 1.00 60.38 214 ALA A CA 1
ATOM 1668 C C . ALA A 1 214 ? 0.181 -2.129 44.628 1.00 60.38 214 ALA A C 1
ATOM 1670 O O . ALA A 1 214 ? 0.339 -1.602 45.722 1.00 60.38 214 ALA A O 1
ATOM 1671 N N . SER A 1 215 ? -0.178 -3.414 44.504 1.00 57.38 215 SER A N 1
ATOM 1672 C CA . SER A 1 215 ? -0.372 -4.305 45.660 1.00 57.38 215 SER A CA 1
ATOM 1673 C C . SER A 1 215 ? 0.923 -4.909 46.215 1.00 57.38 215 SER A C 1
ATOM 1675 O O . SER A 1 215 ? 0.938 -5.346 47.358 1.00 57.38 215 SER A O 1
ATOM 1677 N N . GLU A 1 216 ? 2.006 -4.952 45.434 1.00 57.22 216 GLU A N 1
ATOM 1678 C CA . GLU A 1 216 ? 3.297 -5.507 45.883 1.00 57.22 216 GLU A CA 1
ATOM 1679 C C . GLU A 1 216 ? 4.141 -4.489 46.676 1.00 57.22 216 GLU A C 1
ATOM 1681 O O . GLU A 1 216 ? 4.995 -4.889 47.466 1.00 57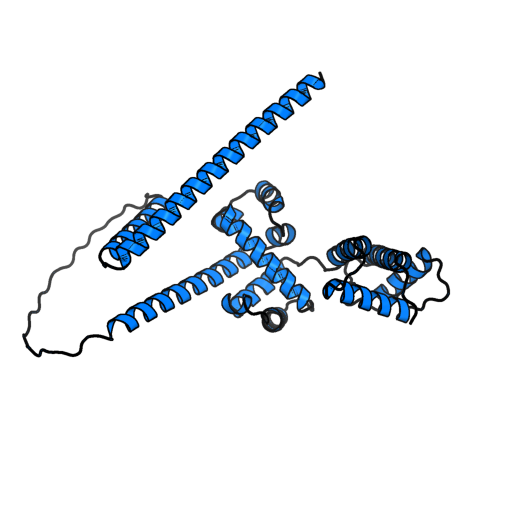.22 216 GLU A O 1
ATOM 1686 N N . ASP A 1 217 ? 3.873 -3.187 46.523 1.00 56.62 217 ASP A N 1
ATOM 1687 C CA . ASP A 1 217 ? 4.577 -2.111 47.239 1.00 56.62 217 ASP A CA 1
ATOM 1688 C C . ASP A 1 217 ? 4.023 -1.842 48.662 1.00 56.62 217 ASP A C 1
ATOM 1690 O O . ASP A 1 217 ? 4.648 -1.103 49.423 1.00 56.62 217 ASP A O 1
ATOM 1694 N N . GLU A 1 218 ? 2.893 -2.447 49.062 1.00 57.59 218 GLU A N 1
ATOM 1695 C CA . GLU A 1 218 ? 2.325 -2.304 50.421 1.00 57.59 218 GLU A CA 1
ATOM 1696 C C . GLU A 1 218 ? 2.742 -3.415 51.413 1.00 57.59 218 GLU A C 1
ATOM 1698 O O . GLU A 1 218 ? 2.483 -3.294 52.608 1.00 57.59 218 GLU A O 1
ATOM 1703 N N . GLU A 1 219 ? 3.448 -4.464 50.978 1.00 56.88 219 GLU A N 1
ATOM 1704 C CA . GLU A 1 219 ? 3.822 -5.611 51.837 1.00 56.88 219 GLU A CA 1
ATOM 1705 C C . GLU A 1 219 ? 5.246 -5.512 52.438 1.00 56.88 219 GLU A C 1
ATOM 1707 O O . GLU A 1 219 ? 5.713 -6.437 53.101 1.00 56.88 219 GLU A O 1
ATOM 1712 N N . ALA A 1 220 ? 5.968 -4.402 52.237 1.00 53.75 220 ALA A N 1
ATOM 1713 C CA . ALA A 1 220 ? 7.374 -4.286 52.649 1.00 53.75 220 ALA A CA 1
ATOM 1714 C C . ALA A 1 220 ? 7.625 -3.693 54.055 1.00 53.75 220 ALA A C 1
ATOM 1716 O O . ALA A 1 220 ? 8.790 -3.573 54.430 1.00 53.75 220 ALA A O 1
ATOM 1717 N N . ASP A 1 221 ? 6.598 -3.333 54.840 1.00 56.22 221 ASP A N 1
ATOM 1718 C CA . ASP A 1 221 ? 6.815 -2.617 56.117 1.00 56.22 221 ASP A CA 1
ATOM 1719 C C . ASP A 1 221 ? 5.760 -2.902 57.215 1.00 56.22 221 ASP A C 1
ATOM 1721 O O . ASP A 1 221 ? 5.285 -1.999 57.904 1.00 56.22 221 ASP A O 1
ATOM 1725 N N . ALA A 1 222 ? 5.378 -4.169 57.416 1.00 54.25 222 ALA A N 1
ATOM 1726 C CA . ALA A 1 222 ? 4.493 -4.556 58.525 1.00 54.25 222 ALA A CA 1
ATOM 1727 C C . ALA A 1 222 ? 5.033 -5.746 59.330 1.00 54.25 222 ALA A C 1
ATOM 1729 O O . ALA A 1 222 ? 4.400 -6.793 59.453 1.00 54.25 222 ALA A O 1
ATOM 1730 N N . ASP A 1 223 ? 6.205 -5.551 59.932 1.00 51.50 223 ASP A N 1
ATOM 1731 C CA . ASP A 1 223 ? 6.708 -6.393 61.014 1.00 51.50 223 ASP A CA 1
ATOM 1732 C C . ASP A 1 223 ? 6.447 -5.671 62.350 1.00 51.50 223 ASP A C 1
ATOM 1734 O O . ASP A 1 223 ? 7.275 -4.883 62.800 1.00 51.50 223 ASP A O 1
ATOM 1738 N N . ALA A 1 224 ? 5.253 -5.855 62.939 1.00 49.38 224 ALA A N 1
ATOM 1739 C CA . ALA A 1 224 ? 5.018 -5.859 64.396 1.00 49.38 224 ALA A CA 1
ATOM 1740 C C . ALA A 1 224 ? 3.523 -5.851 64.785 1.00 49.38 224 ALA A C 1
ATOM 1742 O O . ALA A 1 224 ? 2.795 -4.900 64.526 1.00 49.38 224 ALA A O 1
ATOM 1743 N N . CYS A 1 225 ? 3.160 -6.859 65.586 1.00 45.75 225 CYS A N 1
ATOM 1744 C CA . CYS A 1 225 ? 2.145 -6.839 66.650 1.00 45.75 225 CYS A CA 1
ATOM 1745 C C . CYS A 1 225 ? 0.689 -6.474 66.298 1.00 45.75 225 CYS A C 1
ATOM 1747 O O . CYS A 1 225 ? 0.311 -5.312 66.263 1.00 45.75 225 CYS A O 1
ATOM 1749 N N . SER A 1 226 ? -0.208 -7.458 66.390 1.00 38.75 226 SER A N 1
ATOM 1750 C CA . SER A 1 226 ? -0.886 -7.754 67.667 1.00 38.75 226 SER A CA 1
ATOM 1751 C C . SER A 1 226 ? -2.141 -8.596 67.436 1.00 38.75 226 SER A C 1
ATOM 1753 O O . SER A 1 226 ? -3.127 -8.157 66.857 1.00 38.75 226 SER A O 1
ATOM 1755 N N . THR A 1 227 ? -2.120 -9.799 67.998 1.00 48.25 227 THR A N 1
ATOM 1756 C CA . THR A 1 227 ? -3.291 -10.607 68.344 1.00 48.25 227 THR A CA 1
ATOM 1757 C C . THR A 1 227 ? -4.257 -9.841 69.248 1.00 48.25 227 THR A C 1
ATOM 1759 O O . THR A 1 227 ? -3.872 -9.461 70.354 1.00 48.25 227 THR A O 1
ATOM 1762 N N . LEU A 1 228 ? -5.520 -9.706 68.839 1.00 42.41 228 LEU A N 1
ATOM 1763 C CA . LEU A 1 228 ? -6.660 -9.647 69.757 1.00 42.41 228 LEU A CA 1
ATOM 1764 C C . LEU A 1 228 ? -7.953 -10.038 69.031 1.00 42.41 228 LEU A C 1
ATOM 1766 O O . LEU A 1 228 ? -8.246 -9.569 67.937 1.00 42.41 228 LEU A O 1
ATOM 1770 N N . ALA A 1 229 ? -8.666 -10.966 69.661 1.00 47.31 229 ALA A N 1
ATOM 1771 C CA . ALA A 1 229 ? -9.922 -11.558 69.236 1.00 47.31 229 ALA A CA 1
ATOM 1772 C C . ALA A 1 229 ? -11.128 -10.701 69.647 1.00 47.31 229 ALA A C 1
ATOM 1774 O O . ALA A 1 229 ? -11.092 -10.126 70.729 1.00 47.31 229 ALA A O 1
ATOM 1775 N N . THR A 1 230 ? -12.188 -10.734 68.834 1.00 43.91 230 THR A N 1
ATOM 1776 C CA . THR A 1 230 ? -13.632 -10.666 69.179 1.00 43.91 230 THR A CA 1
ATOM 1777 C C . THR A 1 230 ? -14.386 -10.868 67.859 1.00 43.91 230 THR A C 1
ATOM 1779 O O . THR A 1 230 ? -14.111 -10.153 66.902 1.00 43.91 230 THR A O 1
ATOM 1782 N N . ASP A 1 231 ? -15.080 -11.978 67.628 1.00 39.53 231 ASP A N 1
ATOM 1783 C CA . ASP A 1 231 ? -16.379 -12.414 68.172 1.00 39.53 231 ASP A CA 1
ATOM 1784 C C . ASP A 1 231 ? -17.588 -11.665 67.564 1.00 39.53 231 ASP A C 1
ATOM 1786 O O . ASP A 1 231 ? -17.648 -10.439 67.552 1.00 39.53 231 ASP A O 1
ATOM 1790 N N . ASN A 1 232 ? -18.471 -12.503 67.019 1.00 47.66 232 ASN A N 1
ATOM 1791 C CA . ASN A 1 232 ? -19.777 -12.379 66.365 1.00 47.66 232 ASN A CA 1
ATOM 1792 C C . ASN A 1 232 ? -20.559 -11.054 66.419 1.00 47.66 232 ASN A C 1
ATOM 1794 O O . ASN A 1 232 ? -20.801 -10.523 67.496 1.00 47.66 232 ASN A O 1
ATOM 1798 N N . THR A 1 233 ? -21.175 -10.703 65.280 1.00 42.88 233 THR A N 1
ATOM 1799 C CA . THR A 1 233 ? -22.633 -10.459 65.215 1.00 42.88 233 THR A CA 1
ATOM 1800 C C . THR A 1 233 ? -23.141 -10.587 63.778 1.00 42.88 233 THR A C 1
ATOM 1802 O O . THR A 1 233 ? -22.657 -9.906 62.877 1.00 42.88 233 THR A O 1
ATOM 1805 N N . GLU A 1 234 ? -24.094 -11.500 63.599 1.00 56.94 234 GLU A N 1
ATOM 1806 C CA . GLU A 1 234 ? -25.041 -11.560 62.486 1.00 56.94 234 GLU A CA 1
ATOM 1807 C C . GLU A 1 234 ? -25.916 -10.299 62.524 1.00 56.94 234 GLU A C 1
ATOM 1809 O O . GLU A 1 234 ? -26.367 -9.917 63.604 1.00 56.94 234 GLU A O 1
ATOM 1814 N N . ASP A 1 235 ? -26.170 -9.672 61.375 1.00 47.16 235 ASP A N 1
ATOM 1815 C CA . ASP A 1 235 ? -27.322 -8.783 61.228 1.00 47.16 235 ASP A CA 1
ATOM 1816 C C . ASP A 1 235 ? -27.866 -8.878 59.798 1.00 47.16 235 ASP A C 1
ATOM 1818 O O . ASP A 1 235 ? -27.156 -8.657 58.813 1.00 47.16 235 ASP A O 1
ATOM 1822 N N . GLU A 1 236 ? -29.123 -9.302 59.721 1.00 56.84 236 GLU A N 1
ATOM 1823 C CA . GLU A 1 236 ? -29.955 -9.357 58.527 1.00 56.84 236 GLU A CA 1
ATOM 1824 C C . GLU A 1 236 ? -30.605 -7.982 58.313 1.00 56.84 236 GLU A C 1
ATOM 1826 O O . GLU A 1 236 ? -31.145 -7.388 59.240 1.00 56.84 236 GLU A O 1
ATOM 1831 N N . SER A 1 237 ? -30.597 -7.466 57.088 1.00 50.19 237 SER A N 1
ATOM 1832 C CA . SER A 1 237 ? -31.528 -6.423 56.618 1.00 50.19 237 SER A CA 1
ATOM 1833 C C . SER A 1 237 ? -31.372 -6.345 55.101 1.00 50.19 237 SER A C 1
ATOM 1835 O O . SER A 1 237 ? -30.275 -6.154 54.586 1.00 50.19 237 SER A O 1
ATOM 1837 N N . GLU A 1 238 ? -32.340 -6.818 54.328 1.00 44.94 238 GLU A N 1
ATOM 1838 C CA . GLU A 1 238 ? -33.659 -6.256 53.999 1.00 44.94 238 GLU A CA 1
ATOM 1839 C C . GLU A 1 238 ? -33.634 -5.834 52.527 1.00 44.94 238 GLU A C 1
ATOM 1841 O O . GLU A 1 238 ? -32.790 -5.067 52.065 1.00 44.94 238 GLU A O 1
ATOM 1846 N N . GLU A 1 239 ? -34.557 -6.436 51.787 1.00 52.34 239 GLU A N 1
ATOM 1847 C CA . GLU A 1 239 ? -34.822 -6.204 50.381 1.00 52.34 239 GLU A CA 1
ATOM 1848 C C . GLU A 1 239 ? -35.333 -4.772 50.176 1.00 52.34 239 GLU A C 1
ATOM 1850 O O . GLU A 1 239 ? -36.342 -4.368 50.751 1.00 52.34 239 GLU A O 1
ATOM 1855 N N . GLY A 1 240 ? -34.638 -4.010 49.333 1.00 43.91 240 GLY A N 1
ATOM 1856 C CA . GLY A 1 240 ? -35.091 -2.723 48.820 1.00 43.91 240 GLY A CA 1
ATOM 1857 C C . GLY A 1 240 ? -35.152 -2.782 47.300 1.00 43.91 240 GLY A C 1
ATOM 1858 O O . GLY A 1 240 ? -34.144 -2.578 46.627 1.00 43.91 240 GLY A O 1
ATOM 1859 N N . GLU A 1 241 ? -36.329 -3.099 46.763 1.00 54.31 241 GLU A N 1
ATOM 1860 C CA . GLU A 1 241 ? -36.667 -2.862 45.362 1.00 54.31 241 GLU A CA 1
ATOM 1861 C C . GLU A 1 241 ? -36.775 -1.344 45.134 1.00 54.31 241 GLU A C 1
ATOM 1863 O O . GLU A 1 241 ? -37.737 -0.718 45.574 1.00 54.31 241 GLU A O 1
ATOM 1868 N N . GLU A 1 242 ? -35.809 -0.743 44.434 1.00 47.97 242 GLU A N 1
ATOM 1869 C CA . GLU A 1 242 ? -35.976 0.590 43.841 1.00 47.97 242 GLU A CA 1
ATOM 1870 C C . GLU A 1 242 ? -35.836 0.520 42.319 1.00 47.97 242 GLU A C 1
ATOM 1872 O O . GLU A 1 242 ? -34.754 0.450 41.732 1.00 47.97 242 GLU A O 1
ATOM 1877 N N . ASP A 1 243 ? -37.011 0.533 41.698 1.00 54.34 243 ASP A N 1
ATOM 1878 C CA . ASP A 1 243 ? -37.271 0.812 40.297 1.00 54.34 243 ASP A CA 1
ATOM 1879 C C . ASP A 1 243 ? -36.807 2.245 39.974 1.00 54.34 243 ASP A C 1
ATOM 1881 O O . ASP A 1 243 ? -37.368 3.224 40.468 1.00 54.34 243 ASP A O 1
ATOM 1885 N N . THR A 1 244 ? -35.755 2.383 39.162 1.00 47.34 244 THR A N 1
ATOM 1886 C CA . THR A 1 244 ? -35.335 3.676 38.599 1.00 47.34 244 THR A CA 1
ATOM 1887 C C . THR A 1 244 ? -35.275 3.581 37.081 1.00 47.34 244 THR A C 1
ATOM 1889 O O . THR A 1 244 ? -34.235 3.399 36.448 1.00 47.34 244 THR A O 1
ATOM 1892 N N . SER A 1 245 ? -36.451 3.720 36.476 1.00 56.97 245 SER A N 1
ATOM 1893 C CA . SER A 1 245 ? -36.593 4.116 35.084 1.00 56.97 245 SER A CA 1
ATOM 1894 C C . SER A 1 245 ? -36.205 5.594 34.929 1.00 56.97 245 SER A C 1
ATOM 1896 O O . SER A 1 245 ? -37.044 6.467 35.117 1.00 56.97 245 SER A O 1
ATOM 1898 N N . ASP A 1 246 ? -34.954 5.877 34.570 1.00 53.78 246 ASP A N 1
ATOM 1899 C CA . ASP A 1 246 ? -34.548 7.175 34.009 1.00 53.78 246 ASP A CA 1
ATOM 1900 C C . ASP A 1 246 ? -33.530 6.944 32.884 1.00 53.78 246 ASP A C 1
ATOM 1902 O O . ASP A 1 246 ? -32.306 7.020 33.037 1.00 53.78 246 ASP A O 1
ATOM 1906 N N . ASP A 1 247 ? -34.070 6.596 31.717 1.00 55.03 247 ASP A N 1
ATOM 1907 C CA . ASP A 1 247 ? -33.315 6.214 30.526 1.00 55.03 247 ASP A CA 1
ATOM 1908 C C . ASP A 1 247 ? -33.407 7.286 29.429 1.00 55.03 247 ASP A C 1
ATOM 1910 O O . ASP A 1 247 ? -33.775 7.005 28.297 1.00 55.03 247 ASP A O 1
ATOM 1914 N N . ASP A 1 248 ? -33.056 8.530 29.776 1.00 57.41 248 ASP A N 1
ATOM 1915 C CA . ASP A 1 248 ? -32.932 9.646 28.818 1.00 57.41 248 ASP A CA 1
ATOM 1916 C C . ASP A 1 248 ? -31.729 10.574 29.105 1.00 57.41 248 ASP A C 1
ATOM 1918 O O . ASP A 1 248 ? -31.659 11.713 28.639 1.00 57.41 248 ASP A O 1
ATOM 1922 N N . GLU A 1 249 ? -30.720 10.106 29.850 1.00 53.28 249 GLU A N 1
ATOM 1923 C CA . GLU A 1 249 ? -29.476 10.870 30.012 1.00 53.28 249 GLU A CA 1
ATOM 1924 C C . GLU A 1 249 ? -28.514 10.577 28.836 1.00 53.28 249 GLU A C 1
ATOM 1926 O O . GLU A 1 249 ? -28.165 9.411 28.598 1.00 53.28 249 GLU A O 1
ATOM 1931 N N . PRO A 1 250 ? -28.060 11.594 28.072 1.00 65.25 250 PRO A N 1
ATOM 1932 C CA . PRO A 1 250 ? -27.194 11.385 26.918 1.00 65.25 250 PRO A CA 1
ATOM 1933 C C . PRO A 1 250 ? -25.895 10.691 27.336 1.00 65.25 250 PRO A C 1
ATOM 1935 O O . PRO A 1 250 ? -25.259 11.067 28.318 1.00 65.25 250 PRO A O 1
ATOM 1938 N N . VAL A 1 251 ? -25.462 9.702 26.547 1.00 62.47 251 VAL A N 1
ATOM 1939 C CA . VAL A 1 251 ? -24.319 8.808 26.838 1.00 62.47 251 VAL A CA 1
ATOM 1940 C C . VAL A 1 251 ? -23.050 9.560 27.271 1.00 62.47 251 VAL A C 1
ATOM 1942 O O . VAL A 1 251 ? -22.297 9.072 28.110 1.00 62.47 251 VAL A O 1
ATOM 1945 N N . LEU A 1 252 ? -22.821 10.771 26.752 1.00 53.31 252 LEU A N 1
ATOM 1946 C CA . LEU A 1 252 ? -21.684 11.618 27.131 1.00 53.31 252 LEU A CA 1
ATOM 1947 C C . LEU A 1 252 ? -21.730 12.091 28.594 1.00 53.31 252 LEU A C 1
ATOM 1949 O O . LEU A 1 252 ? -20.680 12.198 29.222 1.00 53.31 252 LEU A O 1
ATOM 1953 N N . VAL A 1 253 ? -22.919 12.330 29.150 1.00 61.22 253 VAL A N 1
ATOM 1954 C CA . VAL A 1 253 ? -23.104 12.721 30.555 1.00 61.22 253 VAL A CA 1
ATOM 1955 C C . VAL A 1 253 ? -22.875 11.518 31.467 1.00 61.22 253 VAL A C 1
ATOM 1957 O O . VAL A 1 253 ? -22.109 11.642 32.419 1.00 61.22 253 VAL A O 1
ATOM 1960 N N . LYS A 1 254 ? -23.390 10.330 31.107 1.00 61.59 254 LYS A N 1
ATOM 1961 C CA . LYS A 1 254 ? -23.118 9.074 31.835 1.00 61.59 254 LYS A CA 1
ATOM 1962 C C . LYS A 1 254 ? -21.610 8.771 31.886 1.00 61.59 254 LYS A C 1
ATOM 1964 O O . LYS A 1 254 ? -21.071 8.492 32.953 1.00 61.59 254 LYS A O 1
ATOM 1969 N N . VAL A 1 255 ? -20.894 8.918 30.765 1.00 65.12 255 VAL A N 1
ATOM 1970 C CA . VAL A 1 255 ? -19.427 8.728 30.709 1.00 65.12 255 VAL A CA 1
ATOM 1971 C C . VAL A 1 255 ? -18.678 9.787 31.527 1.00 65.12 255 VAL A C 1
ATOM 1973 O O . VAL A 1 255 ? -17.717 9.455 32.218 1.00 65.12 255 VAL A O 1
ATOM 1976 N N . SER A 1 256 ? -19.120 11.049 31.495 1.00 62.38 256 SER A N 1
ATOM 1977 C CA . SER A 1 256 ? -18.516 12.119 32.299 1.00 62.38 256 SER A CA 1
ATOM 1978 C C . SER A 1 256 ? -18.722 11.908 33.800 1.00 62.38 256 SER A C 1
ATOM 19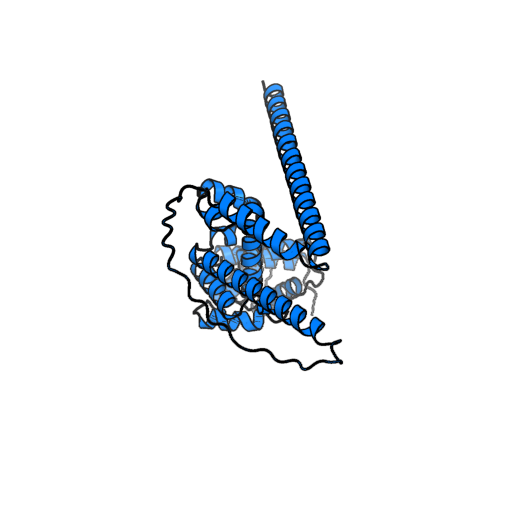80 O O . SER A 1 256 ? -17.821 12.208 34.579 1.00 62.38 256 SER A O 1
ATOM 1982 N N . LYS A 1 257 ? -19.882 11.386 34.211 1.00 71.25 257 LYS A N 1
ATOM 1983 C CA . LYS A 1 257 ? -20.222 11.127 35.615 1.00 71.25 257 LYS A CA 1
ATOM 1984 C C . LYS A 1 257 ? -19.393 9.972 36.177 1.00 71.25 257 LYS A C 1
ATOM 1986 O O . LYS A 1 257 ? -18.753 10.142 37.209 1.00 71.25 257 LYS A O 1
ATOM 1991 N N . VAL A 1 258 ? -19.279 8.880 35.414 1.00 71.19 258 VAL A N 1
ATOM 1992 C CA . VAL A 1 258 ? -18.416 7.734 35.748 1.00 71.19 258 VAL A CA 1
ATOM 1993 C C . VAL A 1 258 ? -16.949 8.160 35.860 1.00 71.19 258 VAL A C 1
ATOM 1995 O O . VAL A 1 258 ? -16.278 7.784 36.815 1.00 71.19 258 VAL A O 1
ATOM 1998 N N . LEU A 1 259 ? -16.446 8.991 34.938 1.00 66.00 259 LEU A N 1
ATOM 1999 C CA . LEU A 1 259 ? -15.072 9.504 35.017 1.00 66.00 259 LEU A CA 1
ATOM 2000 C C . LEU A 1 259 ? -14.855 10.419 36.235 1.00 66.00 259 LEU A C 1
ATOM 2002 O O . LEU A 1 259 ? -13.817 10.317 36.883 1.00 66.00 259 LEU A O 1
ATOM 2006 N N . CYS A 1 260 ? -15.818 11.278 36.582 1.00 65.62 260 CYS A N 1
ATOM 2007 C CA . CYS A 1 260 ? -15.732 12.131 37.772 1.00 65.62 260 CYS A CA 1
ATOM 2008 C C . CYS A 1 260 ? -15.775 11.327 39.084 1.00 65.62 260 CYS A C 1
ATOM 2010 O O . CYS A 1 260 ? -15.011 11.617 40.003 1.00 65.62 260 CYS A O 1
ATOM 2012 N N . GLU A 1 261 ? -16.619 10.299 39.179 1.00 65.69 261 GLU A N 1
ATOM 2013 C CA . GLU A 1 261 ? -16.687 9.411 40.350 1.00 65.69 261 GLU A CA 1
ATOM 2014 C C . GLU A 1 261 ? -15.409 8.572 40.508 1.00 65.69 261 GLU A C 1
ATOM 2016 O O . GLU A 1 261 ? -14.894 8.406 41.616 1.00 65.69 261 GLU A O 1
ATOM 2021 N N . GLN A 1 262 ? -14.823 8.118 39.398 1.00 61.09 262 GLN A N 1
ATOM 2022 C CA . GLN A 1 262 ? -13.562 7.374 39.399 1.00 61.09 262 GLN A CA 1
ATOM 2023 C C . GLN A 1 262 ? -12.359 8.246 39.813 1.00 61.09 262 GLN A C 1
ATOM 2025 O O . GLN A 1 262 ? -11.445 7.772 40.486 1.00 61.09 262 GLN A O 1
ATOM 2030 N N . VAL A 1 263 ? -12.377 9.541 39.475 1.00 63.81 263 VAL A N 1
ATOM 2031 C CA . VAL A 1 263 ? -11.375 10.517 39.942 1.00 63.81 263 VAL A CA 1
ATOM 2032 C C . VAL A 1 263 ? -11.563 10.850 41.429 1.00 63.81 263 VAL A C 1
ATOM 2034 O O . VAL A 1 263 ? -10.577 10.949 42.159 1.00 63.81 263 VAL A O 1
ATOM 2037 N N . ASN A 1 264 ? -12.806 10.955 41.912 1.00 57.84 264 ASN A N 1
ATOM 2038 C CA . ASN A 1 264 ? -13.093 11.225 43.327 1.00 57.84 264 ASN A CA 1
ATOM 2039 C C . ASN A 1 264 ? -12.733 10.051 44.250 1.00 57.84 264 ASN A C 1
ATOM 2041 O O . ASN A 1 264 ? -12.251 10.270 45.358 1.00 57.84 264 ASN A O 1
ATOM 2045 N N . THR A 1 265 ? -12.915 8.808 43.800 1.00 60.12 265 THR A N 1
ATOM 2046 C CA . THR A 1 265 ? -12.515 7.613 44.566 1.00 60.12 265 THR A CA 1
ATOM 2047 C C . THR A 1 265 ? -10.993 7.461 44.658 1.00 60.12 265 THR A C 1
ATOM 2049 O O . THR A 1 265 ? -10.487 7.079 45.712 1.00 60.12 265 THR A O 1
ATOM 2052 N N . GLN A 1 266 ? -10.241 7.844 43.618 1.00 51.44 266 GLN A N 1
ATOM 2053 C CA . GLN A 1 266 ? -8.771 7.881 43.663 1.00 51.44 266 GLN A CA 1
ATOM 2054 C C . GLN A 1 266 ? -8.205 9.032 44.510 1.00 51.44 266 GLN A C 1
ATOM 2056 O O . GLN A 1 266 ? -7.109 8.899 45.046 1.00 51.44 266 GLN A O 1
ATOM 2061 N N . ALA A 1 267 ? -8.926 10.142 44.685 1.00 50.88 267 ALA A N 1
ATOM 2062 C CA . ALA A 1 267 ? -8.451 11.287 45.470 1.00 50.88 267 ALA A CA 1
ATOM 2063 C C . ALA A 1 267 ? -8.355 11.023 46.991 1.00 50.88 267 ALA A C 1
ATOM 2065 O O . ALA A 1 267 ? -7.691 11.783 47.695 1.00 50.88 267 ALA A O 1
ATOM 2066 N N . ASN A 1 268 ? -8.971 9.946 47.498 1.00 53.38 268 ASN A N 1
ATOM 2067 C CA . ASN A 1 268 ? -8.985 9.601 48.927 1.00 53.38 268 ASN A CA 1
ATOM 2068 C C . ASN A 1 268 ? -7.729 8.855 49.421 1.00 53.38 268 ASN A C 1
ATOM 2070 O O . ASN A 1 268 ? -7.597 8.623 50.621 1.00 53.38 268 ASN A O 1
ATOM 2074 N N . THR A 1 269 ? -6.782 8.516 48.540 1.00 53.00 269 THR A N 1
ATOM 2075 C CA . THR A 1 269 ? -5.449 8.035 48.934 1.00 53.00 269 THR A CA 1
ATOM 2076 C C . THR A 1 269 ? -4.423 9.153 48.726 1.00 53.00 269 THR A C 1
ATOM 2078 O O . THR A 1 269 ? -4.455 9.870 47.724 1.00 53.00 269 THR A O 1
ATOM 2081 N N . SER A 1 270 ? -3.487 9.338 49.666 1.00 47.78 270 SER A N 1
ATOM 2082 C CA . SER A 1 270 ? -2.497 10.437 49.626 1.00 47.78 270 SER A CA 1
ATOM 2083 C C . SER A 1 270 ? -1.592 10.409 48.379 1.00 47.78 270 SER A C 1
ATOM 2085 O O . SER A 1 270 ? -1.047 11.440 47.983 1.00 47.78 270 SER A O 1
ATOM 2087 N N . SER A 1 271 ? -1.488 9.247 47.725 1.00 51.31 271 SER A N 1
ATOM 2088 C CA . SER A 1 271 ? -0.833 9.029 46.428 1.00 51.31 271 SER A CA 1
ATOM 2089 C C . SER A 1 271 ? -1.726 9.408 45.229 1.00 51.31 271 SER A C 1
ATOM 2091 O O . SER A 1 271 ? -1.253 10.002 44.254 1.00 51.31 271 SER A O 1
ATOM 2093 N N . GLY A 1 272 ? -3.037 9.156 45.307 1.00 45.88 272 GLY A N 1
ATOM 2094 C CA . GLY A 1 272 ? -3.979 9.395 44.213 1.00 45.88 272 GLY A CA 1
ATOM 2095 C C . GLY A 1 272 ? -4.345 10.865 43.993 1.00 45.88 272 GLY A C 1
ATOM 2096 O O . GLY A 1 272 ? -4.579 11.263 42.853 1.00 45.88 272 GLY A O 1
ATOM 2097 N N . ALA A 1 273 ? -4.273 11.714 45.023 1.00 52.34 273 ALA A N 1
ATOM 2098 C CA . ALA A 1 273 ? -4.501 13.157 44.881 1.00 52.34 273 ALA A CA 1
ATOM 2099 C C . ALA A 1 273 ? -3.520 13.823 43.892 1.00 52.34 273 ALA A C 1
ATOM 2101 O O . ALA A 1 273 ? -3.917 14.662 43.084 1.00 52.34 273 ALA A O 1
ATOM 2102 N N . LYS A 1 274 ? -2.247 13.402 43.894 1.00 62.31 274 LYS A N 1
ATOM 2103 C CA . LYS A 1 274 ? -1.215 13.952 43.000 1.00 62.31 274 LYS A CA 1
ATOM 2104 C C . LYS A 1 274 ? -1.384 13.462 41.557 1.00 62.31 274 LYS A C 1
ATOM 2106 O O . LYS A 1 274 ? -1.222 14.233 40.617 1.00 62.31 274 LYS A O 1
ATOM 2111 N N . VAL A 1 275 ? -1.782 12.200 41.383 1.00 64.25 275 VAL A N 1
ATOM 2112 C CA . VAL A 1 275 ? -2.065 11.601 40.067 1.00 64.25 275 VAL A CA 1
ATOM 2113 C C . VAL A 1 275 ? -3.348 12.172 39.452 1.00 64.25 275 VAL A C 1
ATOM 2115 O O . VAL A 1 275 ? -3.395 12.403 38.242 1.00 64.25 275 VAL A O 1
ATOM 2118 N N . ALA A 1 276 ? -4.373 12.441 40.263 1.00 61.59 276 ALA A N 1
ATOM 2119 C CA . ALA A 1 276 ? -5.597 13.111 39.836 1.00 61.59 276 ALA A CA 1
ATOM 2120 C C . ALA A 1 276 ? -5.329 14.569 39.426 1.00 61.59 276 ALA A C 1
ATOM 2122 O O . ALA A 1 276 ? -5.822 15.017 38.390 1.00 61.59 276 ALA A O 1
ATOM 2123 N N . GLU A 1 277 ? -4.492 15.291 40.180 1.00 69.81 277 GLU A N 1
ATOM 2124 C CA . GLU A 1 277 ? -4.085 16.660 39.847 1.00 69.81 277 GLU A CA 1
ATOM 2125 C C . GLU A 1 277 ? -3.279 16.717 38.536 1.00 69.81 277 GLU A C 1
ATOM 2127 O O . GLU A 1 277 ? -3.533 17.576 37.686 1.00 69.81 277 GLU A O 1
ATOM 2132 N N . ASP A 1 278 ? -2.354 15.777 38.321 1.00 68.56 278 ASP A N 1
ATOM 2133 C CA . ASP A 1 278 ? -1.567 15.700 37.087 1.00 68.56 278 ASP A CA 1
ATOM 2134 C C . ASP A 1 278 ? -2.427 15.312 35.869 1.00 68.56 278 ASP A C 1
ATOM 2136 O O . ASP A 1 278 ? -2.257 15.890 34.790 1.00 68.56 278 ASP A O 1
ATOM 2140 N N . HIS A 1 279 ? -3.412 14.417 36.030 1.00 63.91 279 HIS A N 1
ATOM 2141 C CA . HIS A 1 279 ? -4.382 14.099 34.975 1.00 63.91 279 HIS A CA 1
ATOM 2142 C C . HIS A 1 279 ? -5.316 15.272 34.657 1.00 63.91 279 HIS A C 1
ATOM 2144 O O . HIS A 1 279 ? -5.556 15.551 33.481 1.00 63.91 279 HIS A O 1
ATOM 2150 N N . LEU A 1 280 ? -5.796 16.001 35.670 1.00 67.75 280 LEU A N 1
ATOM 2151 C CA . LEU A 1 280 ? -6.589 17.217 35.477 1.00 67.75 280 LEU A CA 1
ATOM 2152 C C . LEU A 1 280 ? -5.785 18.291 34.739 1.00 67.75 280 LEU A C 1
ATOM 2154 O O . LEU A 1 280 ? -6.290 18.876 33.783 1.00 67.75 280 LEU A O 1
ATOM 2158 N N . LYS A 1 281 ? -4.510 18.501 35.090 1.00 73.81 281 LYS A N 1
ATOM 2159 C CA . LYS A 1 281 ? -3.618 19.418 34.357 1.00 73.81 281 LYS A CA 1
ATOM 2160 C C . LYS A 1 281 ? -3.418 18.989 32.903 1.00 73.81 281 LYS A C 1
ATOM 2162 O O . LYS A 1 281 ? -3.407 19.841 32.016 1.00 73.81 281 LYS A O 1
ATOM 2167 N N . LEU A 1 282 ? -3.293 17.687 32.640 1.00 66.06 282 LEU A N 1
ATOM 2168 C CA . LEU A 1 282 ? -3.175 17.134 31.286 1.00 66.06 282 LEU A CA 1
ATOM 2169 C C . LEU A 1 282 ? -4.451 17.335 30.460 1.00 66.06 282 LEU A C 1
ATOM 2171 O O . LEU A 1 282 ? -4.360 17.725 29.297 1.00 66.06 282 LEU A O 1
ATOM 2175 N N . LEU A 1 283 ? -5.626 17.122 31.057 1.00 56.94 283 LEU A N 1
ATOM 2176 C CA . LEU A 1 283 ? -6.922 17.329 30.408 1.00 56.94 283 LEU A CA 1
ATOM 2177 C C . LEU A 1 283 ? -7.206 18.812 30.153 1.00 56.94 283 LEU A C 1
ATOM 2179 O O . LEU A 1 283 ? -7.627 19.165 29.054 1.00 56.94 283 LEU A O 1
ATOM 2183 N N . VAL A 1 284 ? -6.905 19.690 31.114 1.00 69.31 284 VAL A N 1
ATOM 2184 C CA . VAL A 1 284 ? -7.024 21.148 30.951 1.00 69.31 284 VAL A CA 1
ATOM 2185 C C . VAL A 1 284 ? -6.074 21.646 29.861 1.00 69.31 284 VAL A C 1
ATOM 2187 O O . VAL A 1 284 ? -6.481 22.431 29.008 1.00 69.31 284 VAL A O 1
ATOM 2190 N N . LYS A 1 285 ? -4.833 21.143 29.818 1.00 73.75 285 LYS A N 1
ATOM 2191 C CA . LYS A 1 285 ? -3.876 21.476 28.755 1.00 73.75 285 LYS A CA 1
ATOM 2192 C C . LYS A 1 285 ? -4.332 20.965 27.388 1.00 73.75 285 LYS A C 1
ATOM 2194 O O . LYS A 1 285 ? -4.252 21.700 26.413 1.00 73.75 285 LYS A O 1
ATOM 2199 N N . ALA A 1 286 ? -4.857 19.742 27.310 1.00 59.78 286 ALA A N 1
ATOM 2200 C CA . ALA A 1 286 ? -5.402 19.196 26.069 1.00 59.78 286 ALA A CA 1
ATOM 2201 C C . ALA A 1 286 ? -6.643 19.970 25.588 1.00 59.78 286 ALA A C 1
ATOM 2203 O O . ALA A 1 286 ? -6.806 20.165 24.384 1.00 59.78 286 ALA A O 1
ATOM 2204 N N . GLY A 1 287 ? -7.487 20.438 26.513 1.00 67.62 287 GLY A N 1
ATOM 2205 C CA . GLY A 1 287 ? -8.627 21.308 26.225 1.00 67.62 287 GLY A CA 1
ATOM 2206 C C . GLY A 1 287 ? -8.198 22.678 25.699 1.00 67.62 287 GLY A C 1
ATOM 2207 O O . GLY A 1 287 ? -8.699 23.111 24.665 1.00 67.62 287 GLY A O 1
ATOM 2208 N N . ALA A 1 288 ? -7.214 23.312 26.343 1.00 67.75 288 ALA A N 1
ATOM 2209 C CA . ALA A 1 288 ? -6.642 24.581 25.892 1.00 67.75 288 ALA A CA 1
ATOM 2210 C C . ALA A 1 288 ? -5.978 24.453 24.507 1.00 67.75 288 ALA A C 1
ATOM 2212 O O . ALA A 1 288 ? -6.243 25.262 23.620 1.00 67.75 288 ALA A O 1
ATOM 2213 N N . ASP A 1 289 ? -5.203 23.387 24.278 1.00 71.62 289 ASP A N 1
ATOM 2214 C CA . ASP A 1 289 ? -4.579 23.099 22.980 1.00 71.62 289 ASP A CA 1
ATOM 2215 C C . ASP A 1 289 ? -5.633 22.822 21.888 1.00 71.62 289 ASP A C 1
ATOM 2217 O O . ASP A 1 289 ? -5.437 23.164 20.718 1.00 71.62 289 ASP A O 1
ATOM 2221 N N . ALA A 1 290 ? -6.756 22.185 22.238 1.00 63.78 290 ALA A N 1
ATOM 2222 C CA . ALA A 1 290 ? -7.860 21.938 21.314 1.00 63.78 290 ALA A CA 1
ATOM 2223 C C . ALA A 1 290 ? -8.616 23.229 20.968 1.00 63.78 290 ALA A C 1
ATOM 2225 O O . ALA A 1 290 ? -8.926 23.450 19.796 1.00 63.78 290 ALA A O 1
ATOM 2226 N N . GLU A 1 291 ? -8.867 24.097 21.950 1.00 71.94 291 GLU A N 1
ATOM 2227 C CA . GLU A 1 291 ? -9.490 25.405 21.740 1.00 71.94 291 GLU A CA 1
ATOM 2228 C C . GLU A 1 291 ? -8.597 26.316 20.885 1.00 71.94 291 GLU A C 1
ATOM 2230 O O . GLU A 1 291 ? -9.074 26.937 19.933 1.00 71.94 291 GLU A O 1
ATOM 2235 N N . GLU A 1 292 ? -7.287 26.336 21.143 1.00 73.19 292 GLU A N 1
ATOM 2236 C CA . GLU A 1 292 ? -6.325 27.108 20.357 1.00 73.19 292 GLU A CA 1
ATOM 2237 C C . GLU A 1 292 ? -6.250 26.608 18.908 1.00 73.19 292 GLU A C 1
ATOM 2239 O O . GLU A 1 292 ? -6.313 27.407 17.970 1.00 73.19 292 GLU A O 1
ATOM 2244 N N . ARG A 1 293 ? -6.235 25.284 18.690 1.00 63.78 293 ARG A N 1
ATOM 2245 C CA . ARG A 1 293 ? -6.327 24.699 17.339 1.00 63.78 293 ARG A CA 1
ATOM 2246 C C . ARG A 1 293 ? -7.634 25.057 16.640 1.00 63.78 293 ARG A C 1
ATOM 2248 O O . ARG A 1 293 ? -7.621 25.312 15.439 1.00 63.78 293 ARG A O 1
ATOM 2255 N N . MET A 1 294 ? -8.750 25.090 17.364 1.00 62.88 294 MET A N 1
ATOM 2256 C CA . MET A 1 294 ? -10.053 25.444 16.804 1.00 62.88 294 MET A CA 1
ATOM 2257 C C . MET A 1 294 ? -10.105 26.922 16.400 1.00 62.88 294 MET A C 1
ATOM 2259 O O . MET A 1 294 ? -10.529 27.228 15.287 1.00 62.88 294 MET A O 1
ATOM 2263 N N . ARG A 1 295 ? -9.572 27.828 17.233 1.00 75.31 295 ARG A N 1
ATOM 2264 C CA . ARG A 1 295 ? -9.403 29.249 16.882 1.00 75.31 295 ARG A CA 1
ATOM 2265 C C . ARG A 1 295 ? -8.532 29.423 15.640 1.00 75.31 295 ARG A C 1
ATOM 2267 O O . ARG A 1 295 ? -8.877 30.214 14.769 1.00 75.31 295 ARG A O 1
ATOM 2274 N N . LEU A 1 296 ? -7.452 28.650 15.522 1.00 73.12 296 LEU A N 1
ATOM 2275 C CA . LEU A 1 296 ? -6.542 28.702 14.374 1.00 73.12 296 LEU A CA 1
ATOM 2276 C C . LEU A 1 296 ? -7.202 28.213 13.071 1.00 73.12 296 LEU A C 1
ATOM 2278 O O . LEU A 1 296 ? -6.919 28.733 11.995 1.00 73.12 296 LEU A O 1
ATOM 2282 N N . VAL A 1 297 ? -8.117 27.242 13.154 1.00 65.94 297 VAL A N 1
ATOM 2283 C CA . VAL A 1 297 ? -8.922 26.796 12.004 1.00 65.94 297 VAL A CA 1
ATOM 2284 C C . VAL A 1 297 ? -9.947 27.856 11.593 1.00 65.94 297 VAL A C 1
ATOM 2286 O O . VAL A 1 297 ? -10.124 28.088 10.396 1.00 65.94 297 VAL A O 1
ATOM 2289 N N . VAL A 1 298 ? -10.594 28.521 12.554 1.00 76.62 298 VAL A N 1
ATOM 2290 C CA . VAL A 1 298 ? -11.555 29.600 12.272 1.00 76.62 298 VAL A CA 1
ATOM 2291 C C . VAL A 1 298 ? -10.859 30.777 11.585 1.00 76.62 298 VAL A C 1
ATOM 2293 O O . VAL A 1 298 ? -11.316 31.218 10.532 1.00 76.62 298 VAL A O 1
ATOM 2296 N N . THR A 1 299 ? -9.703 31.220 12.087 1.00 79.50 299 THR A N 1
ATOM 2297 C CA . THR A 1 299 ? -8.960 32.338 11.480 1.00 79.50 299 THR A CA 1
ATOM 2298 C C . THR A 1 299 ? -8.447 32.011 10.077 1.00 79.50 299 THR A C 1
ATOM 2300 O O . THR A 1 299 ? -8.551 32.846 9.180 1.00 79.50 299 THR A O 1
ATOM 2303 N N . GLN A 1 300 ? -7.972 30.783 9.838 1.00 77.31 300 GLN A N 1
ATOM 2304 C CA . GLN A 1 300 ? -7.589 30.337 8.492 1.00 77.31 300 GLN A CA 1
ATOM 2305 C C . GLN A 1 300 ? -8.782 30.273 7.528 1.00 77.31 300 GLN A C 1
ATOM 2307 O O . GLN A 1 300 ? -8.628 30.553 6.337 1.00 77.31 300 GLN A O 1
ATOM 2312 N N . SER A 1 301 ? -9.969 29.910 8.023 1.00 77.38 301 SER A N 1
ATOM 2313 C CA . SER A 1 301 ? -11.197 29.904 7.223 1.00 77.38 301 SER A CA 1
ATOM 2314 C C . SER A 1 301 ? -11.599 31.322 6.811 1.00 77.38 301 SER A C 1
ATOM 2316 O O . SER A 1 301 ? -11.847 31.567 5.631 1.00 77.38 301 SER A O 1
ATOM 2318 N N . GLU A 1 302 ? -11.582 32.273 7.747 1.00 85.19 302 GLU A N 1
ATOM 2319 C CA . GLU A 1 302 ? -11.887 33.683 7.476 1.00 85.19 302 GLU A CA 1
ATOM 2320 C C . GLU A 1 302 ? -10.877 34.326 6.514 1.00 85.19 302 GLU A C 1
ATOM 2322 O O . GLU A 1 302 ? -11.249 35.075 5.608 1.00 85.19 302 GLU A O 1
ATOM 2327 N N . GLU A 1 303 ? -9.584 34.028 6.667 1.00 82.81 303 GLU A N 1
ATOM 2328 C CA . GLU A 1 303 ? -8.542 34.541 5.774 1.00 82.81 303 GLU A CA 1
ATOM 2329 C C . GLU A 1 303 ? -8.699 33.987 4.352 1.00 82.81 303 GLU A C 1
ATOM 2331 O O . GLU A 1 303 ? -8.583 34.726 3.369 1.00 82.81 303 GLU A O 1
ATOM 2336 N N . ARG A 1 304 ? -9.061 32.705 4.227 1.00 81.62 304 ARG A N 1
ATOM 2337 C CA . ARG A 1 304 ? -9.366 32.081 2.938 1.00 81.62 304 ARG A CA 1
ATOM 2338 C C . ARG A 1 304 ? -10.578 32.724 2.262 1.00 81.62 304 ARG A C 1
ATOM 2340 O O . ARG A 1 304 ? -10.528 32.962 1.055 1.00 81.62 304 ARG A O 1
ATOM 2347 N N . GLU A 1 305 ? -11.636 33.027 3.009 1.00 85.19 305 GLU A N 1
ATOM 2348 C CA . GLU A 1 305 ? -12.809 33.733 2.478 1.00 85.19 305 GLU A CA 1
ATOM 2349 C C . GLU A 1 305 ? -12.467 35.159 2.030 1.00 85.19 305 GLU A C 1
ATOM 2351 O O . GLU A 1 305 ? -12.867 35.572 0.940 1.00 85.19 305 GLU A O 1
ATOM 2356 N N . ARG A 1 306 ? -11.645 35.890 2.796 1.00 87.81 306 ARG A N 1
ATOM 2357 C CA . ARG A 1 306 ? -11.163 37.228 2.405 1.00 87.81 306 ARG A CA 1
ATOM 2358 C C . ARG A 1 306 ? -10.334 37.201 1.122 1.00 87.81 306 ARG A C 1
ATOM 2360 O O . ARG A 1 306 ? -10.522 38.056 0.255 1.00 87.81 306 ARG A O 1
ATOM 2367 N N . LEU A 1 307 ? -9.425 36.236 0.983 1.00 84.12 307 LEU A N 1
ATOM 2368 C CA . LEU A 1 307 ? -8.614 36.073 -0.228 1.00 84.12 307 LEU A CA 1
ATOM 2369 C C . LEU A 1 307 ? -9.477 35.712 -1.441 1.00 84.12 307 LEU A C 1
ATOM 2371 O O . LEU A 1 307 ? -9.253 36.232 -2.534 1.00 84.12 307 LEU A O 1
ATOM 2375 N N . PHE A 1 308 ? -10.490 34.869 -1.245 1.00 80.44 308 PHE A N 1
ATOM 2376 C CA . PHE A 1 308 ? -11.436 34.512 -2.297 1.00 80.44 308 PHE A CA 1
ATOM 2377 C C . PHE A 1 308 ? -12.291 35.711 -2.736 1.00 80.44 308 PHE A C 1
ATOM 2379 O O . PHE A 1 308 ? -12.459 35.936 -3.932 1.00 80.44 308 PHE A O 1
ATOM 2386 N N . ALA A 1 309 ? -12.758 36.533 -1.792 1.00 86.19 309 ALA A N 1
ATOM 2387 C CA . ALA A 1 309 ? -13.497 37.757 -2.094 1.00 86.19 309 ALA A CA 1
ATOM 2388 C C . ALA A 1 309 ? -12.654 38.773 -2.891 1.00 86.19 309 ALA A C 1
ATOM 2390 O O . ALA A 1 309 ? -13.148 39.335 -3.867 1.00 86.19 309 ALA A O 1
ATOM 2391 N N . ARG A 1 310 ? -11.371 38.961 -2.541 1.00 86.19 310 ARG A N 1
ATOM 2392 C CA . ARG A 1 310 ? -10.447 39.815 -3.317 1.00 86.19 310 ARG A CA 1
ATOM 2393 C C . ARG A 1 310 ? -10.227 39.296 -4.734 1.00 86.19 310 ARG A C 1
ATOM 2395 O O . ARG A 1 310 ? -10.293 40.063 -5.683 1.00 86.19 310 ARG A O 1
ATOM 2402 N N . PHE A 1 311 ? -10.033 37.988 -4.885 1.00 81.88 311 PHE A N 1
ATOM 2403 C CA . PHE A 1 311 ? -9.862 37.374 -6.200 1.00 81.88 311 PHE A CA 1
ATOM 2404 C C . PHE A 1 311 ? -11.074 37.584 -7.120 1.00 81.88 311 PHE A C 1
ATOM 2406 O O . PHE A 1 311 ? -10.909 37.731 -8.329 1.00 81.88 311 PHE A O 1
ATOM 2413 N N . LEU A 1 312 ? -12.289 37.593 -6.562 1.00 86.12 312 LEU A N 1
ATOM 2414 C CA . LEU A 1 312 ? -13.504 37.887 -7.323 1.00 86.12 312 LEU A CA 1
ATOM 2415 C C . LEU A 1 312 ? -13.618 39.371 -7.697 1.00 86.12 312 LEU A C 1
ATOM 2417 O O . LEU A 1 312 ? -14.109 39.666 -8.782 1.00 86.12 312 LEU A O 1
ATOM 2421 N N . GLN A 1 313 ? -13.143 40.287 -6.848 1.00 88.38 313 GLN A N 1
ATOM 2422 C CA . GLN A 1 313 ? -13.101 41.723 -7.155 1.00 88.38 313 GLN A CA 1
ATOM 2423 C C . GLN A 1 313 ? -12.078 42.063 -8.245 1.00 88.38 313 GLN A C 1
ATOM 2425 O O . GLN A 1 313 ? -12.375 42.882 -9.101 1.00 88.38 313 GLN A O 1
ATOM 2430 N N . ASP A 1 314 ? -10.920 41.399 -8.273 1.00 82.44 314 ASP A N 1
ATOM 2431 C CA . ASP A 1 314 ? -9.880 41.642 -9.289 1.00 82.44 314 ASP A CA 1
ATOM 2432 C C . ASP A 1 314 ? -10.248 41.110 -10.692 1.00 82.44 314 ASP A C 1
ATOM 2434 O O . ASP A 1 314 ? -9.534 41.360 -11.665 1.00 82.44 314 ASP A O 1
ATOM 2438 N N . LYS A 1 315 ? -11.331 40.331 -10.808 1.00 74.88 315 LYS A N 1
ATOM 2439 C CA . LYS A 1 315 ? -11.780 39.707 -12.065 1.00 74.88 315 LYS A CA 1
ATOM 2440 C C . LYS A 1 315 ? -13.089 40.267 -12.630 1.00 74.88 315 LYS A C 1
ATOM 2442 O O . LYS A 1 315 ? -13.515 39.779 -13.679 1.00 74.88 315 LYS A O 1
ATOM 2447 N N . GLY A 1 316 ? -13.715 41.226 -11.950 1.00 66.12 316 GLY A N 1
ATOM 2448 C CA . GLY A 1 316 ? -14.895 41.958 -12.429 1.00 66.12 316 GLY A CA 1
ATOM 2449 C C . GLY A 1 316 ? -14.509 43.332 -12.944 1.00 66.12 316 GLY A C 1
ATOM 2450 O O . GLY A 1 316 ? -15.032 43.707 -14.014 1.00 66.12 316 GLY A O 1
#

Secondary structure (DSSP, 8-state):
-PPPPHHHHHHHHHHHHHHHHH-TT--SSS--HHHHHHHHHHHHHHHT-SS--HHHHHHHHHHHHHHHHTT----HHHHHHHHHHHHHHS----HHHHHHHHHHHHHH-HHHHTSTTHHHHHHHHHHHTT--S--HHHHHHHHHHHHHHHHHHHHHHSSHHHHHHS-HHHHHHHHTTSS-HHHHHH--HHHHHHHHHHHHHHHHHHHHHHHHHHHHTTSSS---------------------------S-HHHHHHHHHHHHHHHHTTSTTHHHHHHHHHHHHHHHHHHHHHHHHHHHHHHHHHHHHHHHHHHTT-

Radius of gyration: 29.94 Å; chains: 1; bounding box: 68×61×99 Å